Protein AF-A0A161YDG8-F1 (afdb_monomer_lite)

Organism: Colletotrichum incanum (NCBI:txid1573173)

Sequence (310 aa):
LTNRAFRSPTNTSFPRLKSRINIAVKRSSRTTIACIESASTSPLSRQPVTAAMAVNDLVSDKKLGAVLQTSGYAQDQALKLLQLLSDIARAEEASVTAEQLQATLSKEQKLLLTNISHLRGLHRSANFDARDTKAQTAEARHEVDRLHLQLQNLYYEQRHLEGEIEACESYDHTYQKLPLIPVDEFVALHPEHANDDENAMMIARIGHERAEREALEQQRLELVGRKQKLIADNKKRKDDLANLDKDLEKFIDVCPPFRCSVCDIGADPVGTGCETHPRTLREGCLSYAGAQCSDLLLLETQLACLACRL

pLDDT: mean 73.67, std 23.76, range [32.81, 98.69]

Radius of gyration: 61.85 Å; chains: 1; bounding box: 105×72×182 Å

Foldseek 3Di:
DDDDDDDDDDDDDDPPPVVVVVVVVVVVVVVVVVVVVVVPDDDDDDPDPDPLVVVLVVDPDPLVNVLSVLVVQLVVLVVVLVVLVVVQVVPVPDDPVNVVSVVVSVVSVVSNVVSVVVNVVSVVVVVVVVVVVVVVVVVVVVVVVVVVVVVVVVVVVVVVVVVVVVVVVPPDDPLVVDPFDDPVVLCVVPVVCVPPDPVVSSVVRVVVVVVVVVVVVVVVVVVVVVVVVVVVVVVVVVVVVVVVVVVVVVVVVVDDPPPPVPPPDDDDDDDDDDDDDDPPPPPVVVVVVVVVVVVVVVVVVVVVVVVVSD

Secondary structure (DS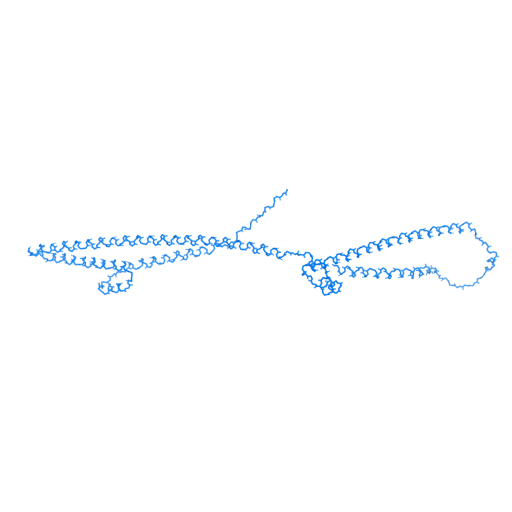SP, 8-state):
--------------HHHHHHHHHHHHHHHHHHHHHHHGGG-S------SSHHHHHHTT---HHHHHHHHHHHHHHHHHHHHHHHHHHHHH-TT-TTHHHHHHHHHHHHHHHHHHHHHHHHHHHHHHHHHHHHHHHHHHHHHHHHHHHHHHHHHHHHHHHHHHHHHHHHHT---GGGGS-PPPHHHHHHH-GGGTTS-HHHHHHHHHHHHHHHHHHHHHHHHHHHHHHHHHHHHHHHHHHHHHHHHHHHHHHHHHS-----TTS-----------------SSSSSSHHHHHHHHHHHHHHHHHHHHHT--

InterPro domains:
  IPR019163 THO complex, subunit 5 [PF09766] (119-252)
  IPR019163 THO complex, subunit 5 [PTHR13375] (96-250)

Structure (mmCIF, N/CA/C/O backbone):
data_AF-A0A161YDG8-F1
#
_entry.id   AF-A0A161YDG8-F1
#
loop_
_atom_site.group_PDB
_atom_site.id
_atom_site.type_symbol
_atom_site.label_atom_id
_atom_site.label_alt_id
_atom_site.label_comp_id
_atom_site.label_asym_id
_atom_site.label_entity_id
_atom_site.label_seq_id
_atom_site.pdbx_PDB_ins_code
_atom_site.Cartn_x
_atom_site.Cartn_y
_atom_site.Cartn_z
_atom_site.occupancy
_atom_site.B_iso_or_equiv
_atom_site.auth_seq_id
_atom_site.auth_comp_id
_atom_site.auth_asym_id
_atom_site.auth_atom_id
_atom_site.pdbx_PDB_model_num
ATOM 1 N N . LEU A 1 1 ? 35.025 11.334 -6.080 1.00 36.59 1 LEU A N 1
ATOM 2 C CA . LEU A 1 1 ? 34.710 12.776 -5.982 1.00 36.59 1 LEU A CA 1
ATOM 3 C C . LEU A 1 1 ? 33.202 12.933 -6.095 1.00 36.59 1 LEU A C 1
ATOM 5 O O . LEU A 1 1 ? 32.605 12.279 -6.933 1.00 36.59 1 LEU A O 1
ATOM 9 N N . THR A 1 2 ? 32.649 13.743 -5.190 1.00 38.38 2 THR A N 1
ATOM 10 C CA . THR A 1 2 ? 31.255 14.213 -5.081 1.00 38.38 2 THR A CA 1
ATOM 11 C C . THR A 1 2 ? 30.171 13.193 -4.721 1.00 38.38 2 THR A C 1
ATOM 13 O O . THR A 1 2 ? 29.424 12.704 -5.561 1.00 38.38 2 THR A O 1
ATOM 16 N N . ASN A 1 3 ? 30.034 13.007 -3.402 1.00 41.59 3 ASN A N 1
ATOM 17 C CA . ASN A 1 3 ? 28.753 12.932 -2.696 1.00 41.59 3 ASN A CA 1
ATOM 18 C C . ASN A 1 3 ? 27.695 13.829 -3.360 1.00 41.59 3 ASN A C 1
ATOM 20 O O . ASN A 1 3 ? 27.863 15.051 -3.382 1.00 41.59 3 ASN A O 1
ATOM 24 N N . ARG A 1 4 ? 26.582 13.252 -3.818 1.00 37.03 4 ARG A N 1
ATOM 25 C CA . ARG A 1 4 ? 25.357 14.008 -4.096 1.00 37.03 4 ARG A CA 1
ATOM 26 C C . ARG A 1 4 ? 24.272 13.503 -3.155 1.00 37.03 4 ARG A C 1
ATOM 28 O O . ARG A 1 4 ? 23.657 12.469 -3.376 1.00 37.03 4 ARG A O 1
ATOM 35 N N . ALA A 1 5 ? 24.123 14.234 -2.055 1.00 41.41 5 ALA A N 1
ATOM 36 C CA . ALA A 1 5 ? 23.091 14.039 -1.054 1.00 41.41 5 ALA A CA 1
ATOM 37 C C . ALA A 1 5 ? 21.702 14.066 -1.711 1.00 41.41 5 ALA A C 1
ATOM 39 O O . ALA A 1 5 ? 21.300 15.088 -2.272 1.00 41.41 5 ALA A O 1
ATOM 40 N N . PHE A 1 6 ? 20.971 12.957 -1.619 1.00 32.81 6 PHE A N 1
ATOM 41 C CA . PHE A 1 6 ? 19.550 12.918 -1.937 1.00 32.81 6 PHE A CA 1
ATOM 42 C C . PHE A 1 6 ? 18.800 13.568 -0.772 1.00 32.81 6 PHE A C 1
ATOM 44 O O . PHE A 1 6 ? 18.679 13.009 0.318 1.00 32.81 6 PHE A O 1
ATOM 51 N N . ARG A 1 7 ? 18.368 14.814 -0.981 1.00 38.56 7 ARG A N 1
ATOM 52 C CA . ARG A 1 7 ? 17.443 15.500 -0.079 1.00 38.56 7 ARG A CA 1
ATOM 53 C C . ARG A 1 7 ? 16.104 14.770 -0.123 1.00 38.56 7 ARG A C 1
ATOM 55 O O . ARG A 1 7 ? 15.496 14.658 -1.183 1.00 38.56 7 ARG A O 1
ATOM 62 N N . SER A 1 8 ? 15.646 14.319 1.037 1.00 38.16 8 SER A N 1
ATOM 63 C CA . SER A 1 8 ? 14.270 13.891 1.257 1.00 38.16 8 SER A CA 1
ATOM 64 C C . SER A 1 8 ? 13.304 15.066 1.032 1.00 38.16 8 SER A C 1
ATOM 66 O O . SER A 1 8 ? 13.593 16.186 1.472 1.00 38.16 8 SER A O 1
ATOM 68 N N . PRO A 1 9 ? 12.141 14.859 0.388 1.00 39.09 9 PRO A N 1
ATOM 69 C CA . PRO A 1 9 ? 11.076 15.845 0.416 1.00 39.09 9 PRO A CA 1
ATOM 70 C C . PRO A 1 9 ? 10.483 15.856 1.824 1.00 39.09 9 PRO A C 1
ATOM 72 O O . PRO A 1 9 ? 9.851 14.906 2.286 1.00 39.09 9 PRO A O 1
ATOM 75 N N . THR A 1 10 ? 10.718 16.951 2.531 1.00 42.78 10 THR A N 1
ATOM 76 C CA . THR A 1 10 ? 10.049 17.275 3.781 1.00 42.78 10 THR A CA 1
ATOM 77 C C . THR A 1 10 ? 8.549 17.452 3.550 1.00 42.78 10 THR A C 1
ATOM 79 O O . THR A 1 10 ? 8.136 18.356 2.833 1.00 42.78 10 THR A O 1
ATOM 82 N N . ASN A 1 11 ? 7.763 16.634 4.247 1.00 48.84 11 ASN A N 1
ATOM 83 C CA . ASN A 1 11 ? 6.610 17.054 5.043 1.00 48.84 11 ASN A CA 1
ATOM 84 C C . ASN A 1 11 ? 5.612 18.014 4.360 1.00 48.84 11 ASN A C 1
ATOM 86 O O . ASN A 1 11 ? 5.679 19.230 4.538 1.00 48.84 11 ASN A O 1
ATOM 90 N N . THR A 1 12 ? 4.602 17.457 3.692 1.00 40.66 12 THR A N 1
ATOM 91 C CA . THR A 1 12 ? 3.359 18.171 3.377 1.00 40.66 12 THR A CA 1
ATOM 92 C C . THR A 1 12 ? 2.150 17.466 4.000 1.00 40.66 12 THR A C 1
ATOM 94 O O . THR A 1 12 ? 1.636 16.453 3.540 1.00 40.66 12 THR A O 1
ATOM 97 N N . SER A 1 13 ? 1.687 18.081 5.091 1.00 46.81 13 SER A N 1
ATOM 98 C CA . SER A 1 13 ? 0.275 18.236 5.464 1.00 46.81 13 SER A CA 1
ATOM 99 C C . SER A 1 13 ? -0.593 16.988 5.692 1.00 46.81 13 SER A C 1
ATOM 101 O O . SER A 1 13 ? -1.463 16.695 4.886 1.00 46.81 13 SER A O 1
ATOM 103 N N . PHE A 1 14 ? -0.536 16.389 6.890 1.00 42.72 14 PHE A N 1
ATOM 104 C CA . PHE A 1 14 ? -1.709 15.702 7.477 1.00 42.72 14 PHE A CA 1
ATOM 105 C C . PHE A 1 14 ? -1.920 15.896 9.011 1.00 42.72 14 PHE A C 1
ATOM 107 O O . PHE A 1 14 ? -2.232 14.941 9.720 1.00 42.72 14 PHE A O 1
ATOM 114 N N . PRO A 1 15 ? -1.836 17.117 9.594 1.00 43.69 15 PRO A N 1
ATOM 115 C CA . PRO A 1 15 ? -2.172 17.325 11.014 1.00 43.69 15 PRO A CA 1
ATOM 116 C C . PRO A 1 15 ? -3.675 17.562 11.299 1.00 43.69 15 PRO A C 1
ATOM 118 O O . PRO A 1 15 ? -4.090 17.617 12.460 1.00 43.69 15 PRO A O 1
ATOM 121 N N . ARG A 1 16 ? -4.536 17.692 10.275 1.00 44.41 16 ARG A N 1
ATOM 122 C CA . ARG A 1 16 ? -5.955 18.076 10.467 1.00 44.41 16 ARG A CA 1
ATOM 123 C C . ARG A 1 16 ? -6.935 16.922 10.724 1.00 44.41 16 ARG A C 1
ATOM 125 O O . ARG A 1 16 ? -8.002 17.181 11.274 1.00 44.41 16 ARG A O 1
ATOM 132 N N . LEU A 1 17 ? -6.599 15.669 10.393 1.00 46.53 17 LEU A N 1
ATOM 133 C CA . LEU A 1 17 ? -7.507 14.530 10.634 1.00 46.53 17 LEU A CA 1
ATOM 134 C C . LEU A 1 17 ? -7.331 13.902 12.027 1.00 46.53 17 LEU A C 1
ATOM 136 O O . LEU A 1 17 ? -8.318 13.683 12.726 1.00 46.53 17 LEU A O 1
ATOM 140 N N . LYS A 1 18 ? -6.086 13.698 12.483 1.00 46.31 18 LYS A N 1
ATOM 141 C CA . LYS A 1 18 ? -5.803 13.125 13.817 1.00 46.31 18 LYS A CA 1
ATOM 142 C C . LYS A 1 18 ? -6.305 14.019 14.963 1.00 46.31 18 LYS A C 1
ATOM 144 O O . LYS A 1 18 ? -6.779 13.519 15.980 1.00 46.31 18 LYS A O 1
ATOM 149 N N . SER A 1 19 ? -6.268 15.342 14.783 1.00 49.50 19 SER A N 1
ATOM 150 C CA . SER A 1 19 ? -6.807 16.308 15.753 1.00 49.50 19 SER A CA 1
ATOM 151 C C . SER A 1 19 ? -8.339 16.291 15.810 1.00 49.50 19 SER A C 1
ATOM 153 O O . SER A 1 19 ? -8.908 16.345 16.899 1.00 49.50 19 SER A O 1
ATOM 155 N N . ARG A 1 20 ? -9.025 16.136 14.670 1.00 46.47 20 ARG A N 1
ATOM 156 C CA . ARG A 1 20 ? -10.495 16.077 14.614 1.00 46.47 20 ARG A CA 1
ATOM 157 C C . ARG A 1 20 ? -11.073 14.813 15.252 1.00 46.47 20 ARG A C 1
ATOM 159 O O . ARG A 1 20 ? -12.061 14.919 15.975 1.00 46.47 20 ARG A O 1
ATOM 166 N N . ILE A 1 21 ? -10.433 13.657 15.067 1.00 50.25 21 ILE A N 1
ATOM 167 C CA . ILE A 1 21 ? -10.878 12.388 15.672 1.00 50.25 21 ILE A CA 1
ATOM 168 C C . ILE A 1 21 ? -10.710 12.427 17.199 1.00 50.25 21 ILE A C 1
ATOM 170 O O . ILE A 1 21 ? -11.648 12.118 17.933 1.00 50.25 21 ILE A O 1
ATOM 174 N N . ASN A 1 22 ? -9.572 12.922 17.699 1.00 48.09 22 ASN A N 1
ATOM 175 C CA . ASN A 1 22 ? -9.349 13.048 19.144 1.00 48.09 22 ASN A CA 1
ATOM 176 C C . ASN A 1 22 ? -10.279 14.076 19.815 1.00 48.09 22 ASN A C 1
ATOM 178 O O . ASN A 1 22 ? -10.695 13.868 20.954 1.00 48.09 22 ASN A O 1
ATOM 182 N N . ILE A 1 23 ? -10.654 15.163 19.129 1.00 52.31 23 ILE A N 1
ATOM 183 C CA . ILE A 1 23 ? -11.629 16.139 19.649 1.00 52.31 23 ILE A CA 1
ATOM 184 C C . ILE A 1 23 ? -13.050 15.550 19.672 1.00 52.31 23 ILE A C 1
ATOM 186 O O . ILE A 1 23 ? -13.790 15.805 20.622 1.00 52.31 23 ILE A O 1
ATOM 190 N N . ALA A 1 24 ? -13.426 14.740 18.677 1.00 43.91 24 ALA A N 1
ATOM 191 C CA . ALA A 1 24 ? -14.741 14.099 18.614 1.00 43.91 24 ALA A CA 1
ATOM 192 C C . ALA A 1 24 ? -14.933 13.050 19.724 1.00 43.91 24 ALA A C 1
ATOM 194 O O . ALA A 1 24 ? -15.945 13.085 20.425 1.00 43.91 24 ALA A O 1
ATOM 195 N N . VAL A 1 25 ? -13.929 12.200 19.972 1.00 48.94 25 VAL A N 1
ATOM 196 C CA . VAL A 1 25 ? -13.968 11.207 21.063 1.00 48.94 25 VAL A CA 1
ATOM 197 C C . VAL A 1 25 ? -14.024 11.898 22.432 1.00 48.94 25 VAL A C 1
ATOM 199 O O . VAL A 1 25 ? -14.835 11.535 23.280 1.00 48.94 25 VAL A O 1
ATOM 202 N N . LYS A 1 26 ? -13.250 12.975 22.630 1.00 44.62 26 LYS A N 1
ATOM 203 C CA . LYS A 1 26 ? -13.209 13.721 23.903 1.00 44.62 26 LYS A CA 1
ATOM 204 C C . LYS A 1 26 ? -14.480 14.544 24.167 1.00 44.62 26 LYS A C 1
ATOM 206 O O . LYS A 1 26 ? -14.831 14.755 25.328 1.00 44.62 26 LYS A O 1
ATOM 211 N N . ARG A 1 27 ? -15.187 14.984 23.114 1.00 47.22 27 ARG A N 1
ATOM 212 C CA . ARG A 1 27 ? -16.529 15.586 23.222 1.00 47.22 27 ARG A CA 1
ATOM 213 C C . ARG A 1 27 ? -17.580 14.536 23.572 1.00 47.22 27 ARG A C 1
ATOM 215 O O . ARG A 1 27 ? -18.338 14.783 24.499 1.00 47.22 27 ARG A O 1
ATOM 222 N N . SER A 1 28 ? -17.554 13.358 22.943 1.00 38.16 28 SER A N 1
ATOM 223 C CA . SER A 1 28 ? -18.492 12.270 23.260 1.00 38.16 28 SER A CA 1
ATOM 224 C C . SER A 1 28 ? -18.422 11.863 24.734 1.00 38.16 28 SER A C 1
ATOM 226 O O . SER A 1 28 ? -19.461 11.747 25.372 1.00 38.16 28 SER A O 1
ATOM 228 N N . SER A 1 29 ? -17.215 11.732 25.302 1.00 46.19 29 SER A N 1
ATOM 229 C CA . SER A 1 29 ? -17.042 11.372 26.718 1.00 46.19 29 SER A CA 1
ATOM 230 C C . SER A 1 29 ? -17.496 12.474 27.685 1.00 46.19 29 SER A C 1
ATOM 232 O O . SER A 1 29 ? -18.023 12.169 28.753 1.00 46.19 29 SER A O 1
ATOM 234 N N . ARG A 1 30 ? -17.318 13.758 27.330 1.00 48.44 30 ARG A N 1
ATOM 235 C CA . ARG A 1 30 ? -17.770 14.896 28.156 1.00 48.44 30 ARG A CA 1
ATOM 236 C C . ARG A 1 30 ? -19.286 15.074 28.132 1.00 48.44 30 ARG A C 1
ATOM 238 O O . ARG A 1 30 ? -19.852 15.401 29.169 1.00 48.44 30 ARG A O 1
ATOM 245 N N . THR A 1 31 ? -19.941 14.827 26.999 1.00 44.31 31 THR A N 1
ATOM 246 C CA . THR A 1 31 ? -21.402 14.938 26.895 1.00 44.31 31 THR A CA 1
ATOM 247 C C . THR A 1 31 ? -22.104 13.838 27.694 1.00 44.31 31 THR A C 1
ATOM 249 O O . THR A 1 31 ? -23.073 14.123 28.388 1.00 44.31 31 THR A O 1
ATOM 252 N N . THR A 1 32 ? -21.566 12.612 27.715 1.00 44.06 32 THR A N 1
ATOM 253 C CA . THR A 1 32 ? -22.099 11.535 28.571 1.00 44.06 32 THR A CA 1
ATOM 254 C C . THR A 1 32 ? -21.923 11.800 30.067 1.00 44.06 32 THR A C 1
ATOM 256 O O . THR A 1 32 ? -22.790 11.423 30.844 1.00 44.06 32 THR A O 1
ATOM 259 N N . ILE A 1 33 ? -20.849 12.481 30.486 1.00 46.91 33 ILE A N 1
ATOM 260 C CA . ILE A 1 33 ? -20.638 12.831 31.903 1.00 46.91 33 ILE A CA 1
ATOM 261 C C . ILE A 1 33 ? -21.567 13.987 32.327 1.00 46.91 33 ILE A C 1
ATOM 263 O O . ILE A 1 33 ? -22.172 13.921 33.393 1.00 46.91 33 ILE A O 1
ATOM 267 N N . ALA A 1 34 ? -21.781 14.986 31.462 1.00 40.28 34 ALA A N 1
ATOM 268 C CA . ALA A 1 34 ? -22.683 16.111 31.742 1.00 40.28 34 ALA A CA 1
ATOM 269 C C . ALA A 1 34 ? -24.175 15.708 31.813 1.00 40.28 34 ALA A C 1
ATOM 271 O O . ALA A 1 34 ? -24.945 16.298 32.576 1.00 40.28 34 ALA A O 1
ATOM 272 N N . CYS A 1 35 ? -24.595 14.681 31.064 1.00 38.69 35 CYS A N 1
ATOM 273 C CA . CYS A 1 35 ? -25.950 14.124 31.169 1.00 38.69 35 CYS A CA 1
ATOM 274 C C . CYS A 1 35 ? -26.185 13.347 32.478 1.00 38.69 35 CYS A C 1
ATOM 276 O O . CYS A 1 35 ? -27.323 13.252 32.925 1.00 38.69 35 CYS A O 1
ATOM 278 N N . ILE A 1 36 ? -25.130 12.822 33.113 1.00 43.06 36 ILE A N 1
ATOM 279 C CA . ILE A 1 36 ? -25.234 12.124 34.406 1.00 43.06 36 ILE A CA 1
ATOM 280 C C . ILE A 1 36 ? -25.277 13.132 35.567 1.00 43.06 36 ILE A C 1
ATOM 282 O O . ILE A 1 36 ? -26.049 12.950 36.505 1.00 43.06 36 ILE A O 1
ATOM 286 N N . GLU A 1 37 ? -24.521 14.233 35.492 1.00 39.75 37 GLU A N 1
ATOM 287 C CA . GLU A 1 37 ? -24.529 15.276 36.534 1.00 39.75 37 GLU A CA 1
ATOM 288 C C . GLU A 1 37 ? -25.843 16.081 36.562 1.00 39.75 37 GLU A C 1
ATOM 290 O O . GLU A 1 37 ? -26.371 16.370 37.638 1.00 39.75 37 GLU A O 1
ATOM 295 N N . SER A 1 38 ? -26.445 16.368 35.403 1.00 40.69 38 SER A N 1
ATOM 296 C CA . SER A 1 38 ? -27.721 17.106 35.316 1.00 40.69 38 SER A CA 1
ATOM 297 C C . SER A 1 38 ? -28.954 16.319 35.789 1.00 40.69 38 SER A C 1
ATOM 299 O O . SER A 1 38 ? -29.962 16.929 36.137 1.00 40.69 38 SER A O 1
ATOM 301 N N . ALA A 1 39 ? -28.876 14.988 35.898 1.00 35.66 39 ALA A N 1
ATOM 302 C CA . ALA A 1 39 ? -29.959 14.161 36.444 1.00 35.66 39 ALA A CA 1
ATOM 303 C C . ALA A 1 39 ? -30.028 14.167 37.989 1.00 35.66 39 ALA A C 1
ATOM 305 O O . ALA A 1 39 ? -30.983 13.651 38.566 1.00 35.66 39 ALA A O 1
ATOM 306 N N . SER A 1 40 ? -29.034 14.749 38.673 1.00 37.53 40 SER A N 1
ATOM 307 C CA . SER A 1 40 ? -28.905 14.707 40.142 1.00 37.53 40 SER A CA 1
ATOM 308 C C . SER A 1 40 ? -29.426 15.945 40.886 1.00 37.53 40 SER A C 1
ATOM 310 O O . SER A 1 40 ? -29.415 15.978 42.115 1.00 37.53 40 SER A O 1
ATOM 312 N N . THR A 1 41 ? -29.922 16.960 40.174 1.00 38.84 41 THR A N 1
ATOM 313 C CA . THR A 1 41 ? -30.439 18.205 40.767 1.00 38.84 41 THR A CA 1
ATOM 314 C C . THR A 1 41 ? -31.873 18.468 40.313 1.00 38.84 41 THR A C 1
ATOM 316 O O . THR A 1 41 ? -32.164 19.335 39.498 1.00 38.84 41 THR A O 1
ATOM 319 N N . SER A 1 42 ? -32.812 17.690 40.848 1.00 32.81 42 SER A N 1
ATOM 320 C CA . SER A 1 42 ? -34.241 18.017 40.823 1.00 32.81 42 SER A CA 1
ATOM 321 C C . SER A 1 42 ? -34.845 17.723 42.200 1.00 32.81 42 SER A C 1
ATOM 323 O O . SER A 1 42 ? -34.558 16.664 42.764 1.00 32.81 42 SER A O 1
ATOM 325 N N . PRO A 1 43 ? -35.653 18.629 42.782 1.00 36.97 43 PRO A N 1
ATOM 326 C CA . PRO A 1 43 ? -36.272 18.396 44.077 1.00 36.97 43 PRO A CA 1
ATOM 327 C C . PRO A 1 43 ? -37.372 17.340 43.929 1.00 36.97 43 PRO A C 1
ATOM 329 O O . PRO A 1 43 ? -38.408 17.575 43.308 1.00 36.97 43 PRO A O 1
ATOM 332 N N . LEU A 1 44 ? -37.127 16.154 44.488 1.00 34.06 44 LEU A N 1
ATOM 333 C CA . LEU A 1 44 ? -38.073 15.041 44.526 1.00 34.06 44 LEU A CA 1
ATOM 334 C C . LEU A 1 44 ? -39.288 15.394 45.396 1.00 34.06 44 LEU A C 1
ATOM 336 O O . LEU A 1 44 ? -39.254 15.315 46.624 1.00 34.06 44 LEU A O 1
ATOM 340 N N . SER A 1 45 ? -40.388 15.720 44.725 1.00 36.88 45 SER A N 1
ATOM 341 C CA . SER A 1 45 ? -41.735 15.457 45.220 1.00 36.88 45 SER A CA 1
ATOM 342 C C . SER A 1 45 ? -41.896 13.942 45.412 1.00 36.88 45 SER A C 1
ATOM 344 O O . SER A 1 45 ? -41.622 13.151 44.509 1.00 36.88 45 SER A O 1
ATOM 346 N N . ARG A 1 46 ? -42.282 13.530 46.623 1.00 40.78 46 ARG A N 1
ATOM 347 C CA . ARG A 1 46 ? -42.467 12.130 47.027 1.00 40.78 46 ARG A CA 1
ATOM 348 C C . ARG A 1 46 ? -43.582 11.461 46.210 1.00 40.78 46 ARG A C 1
ATOM 350 O O . ARG A 1 46 ? -44.755 11.708 46.463 1.00 40.78 46 ARG A O 1
ATOM 357 N N . GLN A 1 47 ? -43.220 10.507 45.356 1.00 36.72 47 GLN A N 1
ATOM 358 C CA . GLN A 1 47 ? -44.060 9.347 45.035 1.00 36.72 47 GLN A CA 1
ATOM 359 C C . GLN A 1 47 ? -43.217 8.073 45.219 1.00 36.72 47 GLN A C 1
ATOM 361 O O . GLN A 1 47 ? -42.382 7.785 44.365 1.00 36.72 47 GLN A O 1
ATOM 366 N N . PRO A 1 48 ? -43.340 7.336 46.345 1.00 43.56 48 PRO A N 1
ATOM 367 C CA . PRO A 1 48 ? -42.272 6.411 46.740 1.00 43.56 48 PRO A CA 1
ATOM 368 C C . PRO A 1 48 ? -42.349 4.974 46.204 1.00 43.56 48 PRO A C 1
ATOM 370 O O . PRO A 1 48 ? -41.444 4.215 46.518 1.00 43.56 48 PRO A O 1
ATOM 373 N N . VAL A 1 49 ? -43.382 4.541 45.464 1.00 48.09 49 VAL A N 1
ATOM 374 C CA . VAL A 1 49 ? -43.637 3.079 45.353 1.00 48.09 49 VAL A CA 1
ATOM 375 C C . VAL A 1 49 ? -43.751 2.529 43.921 1.00 48.09 49 VAL A C 1
ATOM 377 O O . VAL A 1 49 ? -43.453 1.361 43.702 1.00 48.09 49 VAL A O 1
ATOM 380 N N . THR A 1 50 ? -44.091 3.335 42.908 1.00 44.25 50 THR A N 1
ATOM 381 C CA . THR A 1 50 ? -44.305 2.832 41.528 1.00 44.25 50 THR A CA 1
ATOM 382 C C . THR A 1 50 ? -43.061 2.876 40.634 1.00 44.25 50 THR A C 1
ATOM 384 O O . THR A 1 50 ? -42.916 2.038 39.749 1.00 44.25 50 THR A O 1
ATOM 387 N N . ALA A 1 51 ? -42.122 3.796 40.876 1.00 51.22 51 ALA A N 1
ATOM 388 C CA . ALA A 1 51 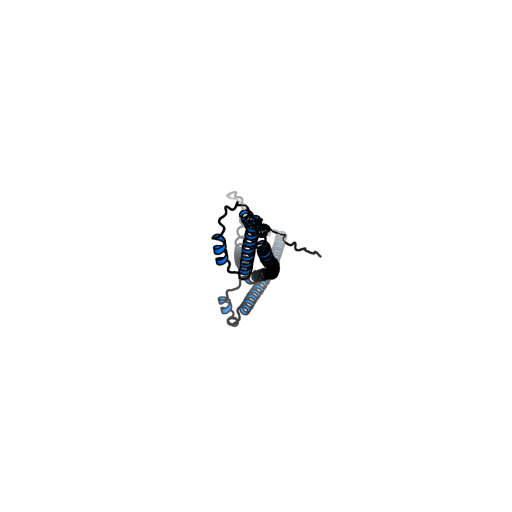? -40.917 3.938 40.050 1.00 51.22 51 ALA A CA 1
ATOM 389 C C . ALA A 1 51 ? -39.870 2.831 40.289 1.00 51.22 51 ALA A C 1
ATOM 391 O O . ALA A 1 51 ? -39.149 2.457 39.369 1.00 51.22 51 ALA A O 1
ATOM 392 N N . ALA A 1 52 ? -39.796 2.276 41.503 1.00 52.47 52 ALA A N 1
ATOM 393 C CA . ALA A 1 52 ? -38.797 1.265 41.861 1.00 52.47 52 ALA A CA 1
ATOM 394 C C . ALA A 1 52 ? -39.045 -0.096 41.183 1.00 52.47 52 ALA A C 1
ATOM 396 O O . ALA A 1 52 ? -38.093 -0.771 40.798 1.00 52.47 52 ALA A O 1
ATOM 397 N N . MET A 1 53 ? -40.313 -0.480 40.980 1.00 51.16 53 MET A N 1
ATOM 398 C CA . MET A 1 53 ? -40.656 -1.723 40.276 1.00 51.16 53 MET A CA 1
ATOM 399 C C . MET A 1 53 ? -40.323 -1.650 38.779 1.00 51.16 53 MET A C 1
ATOM 401 O O . MET A 1 53 ? -39.821 -2.622 38.231 1.00 51.16 53 MET A O 1
ATOM 405 N N . ALA A 1 54 ? -40.486 -0.483 38.143 1.00 57.06 54 ALA A N 1
ATOM 406 C CA . ALA A 1 54 ? -40.185 -0.296 36.720 1.00 57.06 54 ALA A CA 1
ATOM 407 C C . ALA A 1 54 ? -38.680 -0.375 36.384 1.00 57.06 54 ALA A C 1
ATOM 409 O O . ALA A 1 54 ? -38.317 -0.739 35.270 1.00 57.06 54 ALA A O 1
ATOM 410 N N . VAL A 1 55 ? -37.788 -0.048 37.329 1.00 60.38 55 VAL A N 1
ATOM 411 C CA . VAL A 1 55 ? -36.328 -0.110 37.113 1.00 60.38 55 VAL A CA 1
ATOM 412 C C . VAL A 1 55 ? -35.807 -1.550 37.141 1.00 60.38 55 VAL A C 1
ATOM 414 O O . VAL A 1 55 ? -34.876 -1.874 36.406 1.00 60.38 55 VAL A O 1
ATOM 417 N N . ASN A 1 56 ? -36.420 -2.430 37.937 1.00 61.12 56 ASN A N 1
ATOM 418 C CA . ASN A 1 56 ? -35.999 -3.830 38.032 1.00 61.12 56 ASN A CA 1
ATOM 419 C C . ASN A 1 56 ? -36.268 -4.627 36.745 1.00 61.12 56 ASN A C 1
ATOM 421 O O . ASN A 1 56 ? -35.502 -5.538 36.442 1.00 61.12 56 ASN A O 1
ATOM 425 N N . ASP A 1 57 ? -37.280 -4.247 35.961 1.00 67.12 57 ASP A N 1
ATOM 426 C CA . ASP A 1 57 ? -37.611 -4.913 34.692 1.00 67.12 57 ASP A CA 1
ATOM 427 C C . ASP A 1 57 ? -36.706 -4.472 33.523 1.00 67.12 57 ASP A C 1
ATOM 429 O O . ASP A 1 57 ? -36.603 -5.164 32.511 1.00 67.12 57 ASP A O 1
ATOM 433 N N . LEU A 1 58 ? -36.011 -3.335 33.656 1.00 72.56 58 LEU A N 1
ATOM 434 C CA . LEU A 1 58 ? -35.136 -2.772 32.617 1.00 72.56 58 LEU A CA 1
ATOM 435 C C . LEU A 1 58 ? -33.692 -3.288 32.689 1.00 72.56 58 LEU A C 1
ATOM 437 O O . LEU A 1 58 ? -32.931 -3.149 31.730 1.00 72.56 58 LEU A O 1
ATOM 441 N N . VAL A 1 59 ? -33.286 -3.863 33.822 1.00 75.06 59 VAL A N 1
ATOM 442 C CA . VAL A 1 59 ? -31.898 -4.268 34.059 1.00 75.06 59 VAL A CA 1
ATOM 443 C C . VAL A 1 59 ? -31.707 -5.751 33.758 1.00 75.06 59 VAL A C 1
ATOM 445 O O . VAL A 1 59 ? -32.005 -6.618 34.572 1.00 75.06 59 VAL A O 1
ATOM 448 N N . SER A 1 60 ? -31.151 -6.046 32.580 1.00 81.06 60 SER A N 1
ATOM 449 C CA . SER A 1 60 ? -30.861 -7.423 32.146 1.00 81.06 60 SER A CA 1
ATOM 450 C C . SER A 1 60 ? -29.580 -8.016 32.752 1.00 81.06 60 SER A C 1
ATOM 452 O O . SER A 1 60 ? -29.402 -9.235 32.743 1.00 81.06 60 SER A O 1
ATOM 454 N N . ASP A 1 61 ? -28.664 -7.183 33.258 1.00 85.00 61 ASP A N 1
ATOM 455 C CA . ASP A 1 61 ? -27.403 -7.655 33.836 1.00 85.00 61 ASP A CA 1
ATOM 456 C C . ASP A 1 61 ? -27.627 -8.226 35.245 1.00 85.00 61 ASP A C 1
ATOM 458 O O . ASP A 1 61 ? -28.033 -7.522 36.171 1.00 85.00 61 ASP A O 1
ATOM 462 N N . LYS A 1 62 ? -27.302 -9.512 35.416 1.00 85.56 62 LYS A N 1
ATOM 463 C CA . LYS A 1 62 ? -27.440 -10.254 36.676 1.00 85.56 62 LYS A CA 1
ATOM 464 C C . LYS A 1 62 ? -26.670 -9.606 37.831 1.00 85.56 62 LYS A C 1
ATOM 466 O O . LYS A 1 62 ? -27.167 -9.610 38.958 1.00 85.56 62 LYS A O 1
ATOM 471 N N . LYS A 1 63 ? -25.477 -9.044 37.579 1.00 84.81 63 LYS A N 1
ATOM 472 C CA . LYS A 1 63 ? -24.680 -8.379 38.629 1.00 84.81 63 LYS A CA 1
ATOM 473 C C . LYS A 1 63 ? -25.359 -7.091 39.089 1.00 84.81 63 LYS A C 1
ATOM 475 O O . LYS A 1 63 ? -25.452 -6.831 40.287 1.00 84.81 63 LYS A O 1
ATOM 480 N N . LEU A 1 64 ? -25.863 -6.307 38.138 1.00 84.25 64 LEU A N 1
ATOM 481 C CA . LEU A 1 64 ? -26.551 -5.050 38.417 1.00 84.25 64 LEU A CA 1
ATOM 482 C C . LEU A 1 64 ? -27.915 -5.294 39.086 1.00 84.25 64 LEU A C 1
ATOM 484 O O . LEU A 1 64 ? -28.277 -4.574 40.014 1.00 84.25 64 LEU A O 1
ATOM 488 N N . GLY A 1 65 ? -28.607 -6.371 38.707 1.00 87.62 65 GLY A N 1
ATOM 489 C CA . GLY A 1 65 ? -29.813 -6.848 39.383 1.00 87.62 65 GLY A CA 1
ATOM 490 C C . GLY A 1 65 ? -29.568 -7.204 40.853 1.00 87.62 65 GLY A C 1
ATOM 491 O O . GLY A 1 65 ? -30.329 -6.781 41.719 1.00 87.62 65 GLY A O 1
ATOM 492 N N . ALA A 1 66 ? -28.467 -7.895 41.172 1.00 87.94 66 ALA A N 1
ATOM 493 C CA . ALA A 1 66 ? -28.107 -8.210 42.559 1.00 87.94 66 ALA A CA 1
ATOM 494 C C . ALA A 1 66 ? -27.819 -6.950 43.402 1.00 87.94 66 ALA A C 1
ATOM 496 O O . ALA A 1 66 ? -28.193 -6.885 44.578 1.00 87.94 66 ALA A O 1
ATOM 497 N N . VAL A 1 67 ? -27.192 -5.926 42.806 1.00 90.19 67 VAL A N 1
ATOM 498 C CA . VAL A 1 67 ? -26.978 -4.617 43.450 1.00 90.19 67 VAL A CA 1
ATOM 499 C C . VAL A 1 67 ? -28.307 -3.922 43.720 1.00 90.19 67 VAL A C 1
ATOM 501 O O . VAL A 1 67 ? -28.536 -3.483 44.847 1.00 90.19 67 VAL A O 1
ATOM 504 N N . LEU A 1 68 ? -29.190 -3.858 42.720 1.00 89.81 68 LEU A N 1
ATOM 505 C CA . LEU A 1 68 ? -30.508 -3.236 42.846 1.00 89.81 68 LEU A CA 1
ATOM 506 C C . LEU A 1 68 ? -31.351 -3.914 43.926 1.00 89.81 68 LEU A C 1
ATOM 508 O O . LEU A 1 68 ? -31.844 -3.230 44.821 1.00 89.81 68 LEU A O 1
ATOM 512 N N . GLN A 1 69 ? -31.426 -5.246 43.923 1.00 89.88 69 GLN A N 1
ATOM 513 C CA . GLN A 1 69 ? -32.142 -6.005 44.950 1.00 89.88 69 GLN A CA 1
ATOM 514 C C . GLN A 1 69 ? -31.582 -5.747 46.351 1.00 89.88 69 GLN A C 1
ATOM 516 O O . GLN A 1 69 ? -32.332 -5.396 47.259 1.00 89.88 69 GLN A O 1
ATOM 521 N N . THR A 1 70 ? -30.260 -5.842 46.531 1.00 91.31 70 THR A N 1
ATOM 522 C CA . THR A 1 70 ? -29.627 -5.589 47.838 1.00 91.31 70 THR A CA 1
ATOM 523 C C . THR A 1 70 ? -29.839 -4.140 48.294 1.00 91.31 70 THR A C 1
ATOM 525 O O . THR A 1 70 ? -30.008 -3.885 49.486 1.00 91.31 70 THR A O 1
ATOM 528 N N . SER A 1 71 ? -29.875 -3.183 47.360 1.00 91.88 71 SER A N 1
ATOM 529 C CA . SER A 1 71 ? -30.144 -1.774 47.665 1.00 91.88 71 SER A CA 1
ATOM 530 C C . SER A 1 71 ? -31.592 -1.540 48.094 1.00 91.88 71 SER A C 1
ATOM 532 O O . SER A 1 71 ? -31.814 -0.837 49.079 1.00 91.88 71 SER A O 1
ATOM 534 N N . GLY A 1 72 ? -32.551 -2.205 47.439 1.00 91.12 72 GLY A N 1
ATOM 535 C CA . GLY A 1 72 ? -33.959 -2.202 47.832 1.00 91.12 72 GLY A CA 1
ATOM 536 C C . GLY A 1 72 ? -34.151 -2.808 49.219 1.00 91.12 72 GLY A C 1
ATOM 537 O O . GLY A 1 72 ? -34.731 -2.170 50.091 1.00 91.12 72 GLY A O 1
ATOM 538 N N . TYR A 1 73 ? -33.544 -3.970 49.487 1.00 92.00 73 TYR A N 1
ATOM 539 C CA . TYR A 1 73 ? -33.584 -4.579 50.819 1.00 92.00 73 TYR A CA 1
ATOM 540 C C . TYR A 1 73 ? -32.968 -3.684 51.900 1.00 92.00 73 TYR A C 1
ATOM 542 O O . TYR A 1 73 ? -33.514 -3.594 52.999 1.00 92.00 73 TYR A O 1
ATOM 550 N N . ALA A 1 74 ? -31.858 -2.995 51.615 1.00 92.88 74 ALA A N 1
ATOM 551 C CA . ALA A 1 74 ? -31.265 -2.041 52.552 1.00 92.88 74 ALA A CA 1
ATOM 552 C C . ALA A 1 74 ? -32.192 -0.842 52.817 1.00 92.88 74 ALA A C 1
ATOM 554 O O . ALA A 1 74 ? -32.319 -0.410 53.962 1.00 92.88 74 ALA A O 1
ATOM 555 N N . GLN A 1 75 ? -32.852 -0.324 51.780 1.00 92.31 75 GLN A N 1
ATOM 556 C CA . GLN A 1 75 ? -33.795 0.787 51.889 1.00 92.31 75 GLN A CA 1
ATOM 557 C C . GLN A 1 75 ? -35.033 0.398 52.705 1.00 92.31 75 GLN A C 1
ATOM 559 O O . GLN A 1 75 ? -35.389 1.115 53.639 1.00 92.31 75 GLN A O 1
ATOM 564 N N . ASP A 1 76 ? -35.639 -0.755 52.418 1.00 91.69 76 ASP A N 1
ATOM 565 C CA . ASP A 1 76 ? -36.800 -1.267 53.152 1.00 91.69 76 ASP A CA 1
ATOM 566 C C . ASP A 1 76 ? -36.478 -1.483 54.635 1.00 91.69 76 ASP A C 1
ATOM 568 O O . ASP A 1 76 ? -37.270 -1.144 55.514 1.00 91.69 76 ASP A O 1
ATOM 572 N N . GLN A 1 77 ? -35.292 -2.020 54.926 1.00 91.06 77 GLN A N 1
ATOM 573 C CA . GLN A 1 77 ? -34.794 -2.224 56.288 1.00 91.06 77 GLN A CA 1
ATOM 574 C C . GLN A 1 77 ? -34.545 -0.896 57.017 1.00 91.06 77 GLN A C 1
ATOM 576 O O . GLN A 1 77 ? -34.907 -0.754 58.183 1.00 91.06 77 GLN A O 1
ATOM 581 N N . ALA A 1 78 ? -33.987 0.108 56.334 1.00 91.44 78 ALA A N 1
ATOM 582 C CA . ALA A 1 78 ? -33.807 1.441 56.903 1.00 91.44 78 ALA A CA 1
ATOM 583 C C . ALA A 1 78 ? -35.151 2.128 57.202 1.00 91.44 78 ALA A C 1
ATOM 585 O O . ALA A 1 78 ? -35.304 2.742 58.257 1.00 91.44 78 ALA A O 1
ATOM 586 N N . LEU A 1 79 ? -36.140 1.990 56.312 1.00 92.44 79 LEU A N 1
ATOM 587 C CA . LEU A 1 79 ? -37.490 2.521 56.518 1.00 92.44 79 LEU A CA 1
ATOM 588 C C . LEU A 1 79 ? -38.191 1.850 57.706 1.00 92.44 79 LEU A C 1
ATOM 590 O O . LEU A 1 79 ? -38.760 2.551 58.541 1.00 92.44 79 LEU A O 1
ATOM 594 N N . LYS A 1 80 ? -38.094 0.521 57.827 1.00 90.75 80 LYS A N 1
ATOM 595 C CA . LYS A 1 80 ? -38.608 -0.227 58.988 1.00 90.75 80 LYS A CA 1
ATOM 596 C C . LYS A 1 80 ? -37.957 0.223 60.292 1.00 90.75 80 LYS A C 1
ATOM 598 O O . LYS A 1 80 ? -38.646 0.428 61.285 1.00 90.75 80 LYS A O 1
ATOM 603 N N . LEU A 1 81 ? -36.641 0.430 60.289 1.00 90.56 81 LEU A N 1
ATOM 604 C CA . LEU A 1 81 ? -35.914 0.882 61.474 1.00 90.56 81 LEU A CA 1
ATOM 605 C C . LEU A 1 81 ? -36.328 2.302 61.895 1.00 90.56 81 LEU A C 1
ATOM 607 O O . LEU A 1 81 ? -36.494 2.560 63.084 1.00 90.56 81 LEU A O 1
ATOM 611 N N . LEU A 1 82 ? -36.568 3.204 60.936 1.00 90.81 82 LEU A N 1
ATOM 612 C CA . LEU A 1 82 ? -37.116 4.539 61.209 1.00 90.81 82 LEU A CA 1
ATOM 613 C C . LEU A 1 82 ? -38.541 4.486 61.782 1.00 90.81 82 LEU A C 1
ATOM 615 O O . LEU A 1 82 ? -38.851 5.258 62.687 1.00 90.81 82 LEU A O 1
ATOM 619 N N . GLN A 1 83 ? -39.389 3.576 61.291 1.00 89.75 83 GLN A N 1
ATOM 620 C CA . GLN A 1 83 ? -40.735 3.360 61.835 1.00 89.75 83 GLN A CA 1
ATOM 621 C C . GLN A 1 83 ? -40.673 2.876 63.288 1.00 89.75 83 GLN A C 1
ATOM 623 O O . GLN A 1 83 ? -41.268 3.507 64.157 1.00 89.75 83 GLN A O 1
ATOM 628 N N . LEU A 1 84 ? -39.858 1.854 63.575 1.00 86.94 84 LEU A N 1
ATOM 629 C CA . LEU A 1 84 ? -39.663 1.345 64.938 1.00 86.94 84 LEU A CA 1
ATOM 630 C C . LEU A 1 84 ? -39.145 2.428 65.894 1.00 86.94 84 LEU A C 1
ATOM 632 O O . LEU A 1 84 ? -39.625 2.533 67.018 1.00 86.94 84 LEU A O 1
ATOM 636 N N . LEU A 1 85 ? -38.205 3.271 65.451 1.00 87.44 85 LEU A N 1
ATOM 637 C CA . LEU A 1 85 ? -37.729 4.412 66.241 1.00 87.44 85 LEU A CA 1
ATOM 638 C C . LEU A 1 85 ? -38.842 5.432 66.521 1.00 87.44 85 LEU A C 1
ATOM 640 O O . LEU A 1 85 ? -38.915 5.968 67.625 1.00 87.44 85 LEU A O 1
ATOM 644 N N . SER A 1 86 ? -39.713 5.692 65.542 1.00 88.19 86 SER A N 1
ATOM 645 C CA . SER A 1 86 ? -40.848 6.603 65.716 1.00 88.19 86 SER A CA 1
ATOM 646 C C . SER A 1 86 ? -41.923 6.048 66.653 1.00 88.19 86 SER A C 1
ATOM 648 O O . SER A 1 86 ? -42.518 6.809 67.413 1.00 88.19 86 SER A O 1
ATOM 650 N N . ASP A 1 87 ? -42.135 4.731 66.641 1.00 83.38 87 ASP A N 1
ATOM 651 C CA . ASP A 1 87 ? -43.088 4.054 67.519 1.00 83.38 87 ASP A CA 1
ATOM 652 C C . ASP A 1 87 ? -42.568 4.006 68.960 1.00 83.38 87 ASP A C 1
ATOM 654 O O . ASP A 1 87 ? -43.320 4.275 69.893 1.00 83.38 87 ASP A O 1
ATOM 658 N N . ILE A 1 88 ? -41.265 3.768 69.150 1.00 81.12 88 ILE A N 1
ATOM 659 C CA . ILE A 1 88 ? -40.608 3.837 70.465 1.00 81.12 88 ILE A CA 1
ATOM 660 C C . ILE A 1 88 ? -40.728 5.245 71.058 1.00 81.12 88 ILE A C 1
ATOM 662 O O . ILE A 1 88 ? -41.105 5.377 72.218 1.00 81.12 88 ILE A O 1
ATOM 666 N N . ALA A 1 89 ? -40.491 6.291 70.260 1.00 82.00 89 ALA A N 1
ATOM 667 C CA . ALA A 1 89 ? -40.646 7.679 70.702 1.00 82.00 89 ALA A CA 1
ATOM 668 C C . ALA A 1 89 ? -42.095 8.044 71.090 1.00 82.00 89 ALA A C 1
ATOM 670 O O . ALA A 1 89 ? -42.316 9.018 71.800 1.00 82.00 89 ALA A O 1
ATOM 671 N N . ARG A 1 90 ? -43.095 7.284 70.622 1.00 80.38 90 ARG A N 1
ATOM 672 C CA . ARG A 1 90 ? -44.513 7.454 70.986 1.00 80.38 90 ARG A CA 1
ATOM 673 C C . ARG A 1 90 ? -44.943 6.609 72.186 1.00 80.38 90 ARG A C 1
ATOM 675 O O . ARG A 1 90 ? -45.979 6.900 72.774 1.00 80.38 90 ARG A O 1
ATOM 682 N N . ALA A 1 91 ? -44.191 5.563 72.519 1.00 69.44 91 ALA A N 1
ATOM 683 C CA . ALA A 1 91 ? -44.568 4.525 73.477 1.00 69.44 91 ALA A CA 1
ATOM 684 C C . ALA A 1 91 ? -43.961 4.708 74.884 1.00 69.44 91 ALA A C 1
ATOM 686 O O . ALA A 1 91 ? -43.992 3.765 75.673 1.00 69.44 91 ALA A O 1
ATOM 687 N N . GLU A 1 92 ? -43.439 5.894 75.220 1.00 60.34 92 GLU A N 1
ATOM 688 C CA . GLU A 1 92 ? -42.739 6.192 76.487 1.00 60.34 92 GLU A CA 1
ATOM 689 C C . GLU A 1 92 ? -43.541 5.898 77.790 1.00 60.34 92 GLU A C 1
ATOM 691 O O . GLU A 1 92 ? -42.960 5.964 78.869 1.00 60.34 92 GLU A O 1
ATOM 696 N N . GLU A 1 93 ? -44.819 5.483 77.739 1.00 53.47 93 GLU A N 1
ATOM 697 C CA . GLU A 1 93 ? -45.664 5.204 78.922 1.00 53.47 93 GLU A CA 1
ATOM 698 C C . GLU A 1 93 ? -45.943 3.713 79.272 1.00 53.47 93 GLU A C 1
ATOM 700 O O . GLU A 1 93 ? -46.691 3.448 80.214 1.00 53.47 93 GLU A O 1
ATOM 705 N N . ALA A 1 94 ? -45.348 2.705 78.612 1.00 54.00 94 ALA A N 1
ATOM 706 C CA . ALA A 1 94 ? -45.590 1.284 78.957 1.00 54.00 94 ALA A CA 1
ATOM 707 C C . ALA A 1 94 ? -44.309 0.423 79.031 1.00 54.00 94 ALA A C 1
ATOM 709 O O . ALA A 1 94 ? -43.658 0.130 78.029 1.00 54.00 94 ALA A O 1
ATOM 710 N N . SER A 1 95 ? -43.955 -0.040 80.236 1.00 57.16 95 SER A N 1
ATOM 711 C CA . SER A 1 95 ? -42.650 -0.649 80.556 1.00 57.16 95 SER A CA 1
ATOM 712 C C . SER A 1 95 ? -42.419 -2.083 80.045 1.00 57.16 95 SER A C 1
ATOM 714 O O . SER A 1 95 ? -41.270 -2.482 79.887 1.00 57.16 95 SER A O 1
ATOM 716 N N . VAL A 1 96 ? -43.466 -2.861 79.737 1.00 58.06 96 VAL A N 1
ATOM 717 C CA . VAL A 1 96 ? -43.332 -4.274 79.296 1.00 58.06 96 VAL A CA 1
ATOM 718 C C . VAL A 1 96 ? -43.123 -4.403 77.777 1.00 58.06 96 VAL A C 1
ATOM 720 O O . VAL A 1 96 ? -42.499 -5.349 77.303 1.00 58.06 96 VAL A O 1
ATOM 723 N N . THR A 1 97 ? -43.580 -3.426 76.991 1.00 64.94 97 THR A N 1
ATOM 724 C CA . THR A 1 97 ? -43.400 -3.385 75.527 1.00 64.94 97 THR A CA 1
ATOM 725 C C . THR A 1 97 ? -42.007 -2.906 75.101 1.00 64.94 97 THR A C 1
ATOM 727 O O . THR A 1 97 ? -41.573 -3.187 73.983 1.00 64.94 97 THR A O 1
ATOM 730 N N . ALA A 1 98 ? -41.278 -2.226 75.990 1.00 66.69 98 ALA A N 1
ATOM 731 C CA . ALA A 1 98 ? -39.997 -1.590 75.687 1.00 66.69 98 ALA A CA 1
ATOM 732 C C . ALA A 1 98 ? -38.864 -2.592 75.379 1.00 66.69 98 ALA A C 1
ATOM 734 O O . ALA A 1 98 ? -38.150 -2.419 74.391 1.00 66.69 98 ALA A O 1
ATOM 735 N N . GLU A 1 99 ? -38.726 -3.673 76.156 1.00 77.00 99 GLU A N 1
ATOM 736 C CA . GLU A 1 99 ? -37.660 -4.671 75.946 1.00 77.00 99 GLU A CA 1
ATOM 737 C C . GLU A 1 99 ? -37.824 -5.441 74.626 1.00 77.00 99 GLU A C 1
ATOM 739 O O . GLU A 1 99 ? -36.851 -5.666 73.900 1.00 77.00 99 GLU A O 1
ATOM 744 N N . GLN A 1 100 ? -39.059 -5.805 74.263 1.00 80.56 100 GLN A N 1
ATOM 745 C CA . GLN A 1 100 ? -39.349 -6.477 72.991 1.00 80.56 100 GLN A CA 1
ATOM 746 C C . GLN A 1 100 ? -39.092 -5.552 71.794 1.00 80.56 100 GLN A C 1
ATOM 748 O O . GLN A 1 100 ? -38.471 -5.972 70.813 1.00 80.56 100 GLN A O 1
ATOM 753 N N . LEU A 1 101 ? -39.490 -4.278 71.888 1.00 77.12 101 LEU A N 1
ATOM 754 C CA . LEU A 1 101 ? -39.203 -3.269 70.866 1.00 77.12 101 LEU A CA 1
ATOM 755 C C . LEU A 1 101 ? -37.690 -3.062 70.692 1.00 77.12 101 LEU A C 1
ATOM 757 O O . LEU A 1 101 ? -37.188 -3.061 69.566 1.00 77.12 101 LEU A O 1
ATOM 761 N N . GLN A 1 102 ? -36.932 -3.001 71.786 1.00 81.50 102 GLN A N 1
ATOM 762 C CA . GLN A 1 102 ? -35.479 -2.836 71.745 1.00 81.50 102 GLN A CA 1
ATOM 763 C C . GLN A 1 102 ? -34.762 -4.054 71.133 1.00 81.50 102 GLN A C 1
ATOM 765 O O . GLN A 1 102 ? -33.822 -3.898 70.343 1.00 81.50 102 GLN A O 1
ATOM 770 N N . ALA A 1 103 ? -35.245 -5.271 71.405 1.00 85.12 103 ALA A N 1
ATOM 771 C CA . ALA A 1 103 ? -34.752 -6.484 70.758 1.00 85.12 103 ALA A CA 1
ATOM 772 C C . ALA A 1 103 ? -35.002 -6.467 69.237 1.00 85.12 103 ALA A C 1
ATOM 774 O O . ALA A 1 103 ? -34.085 -6.767 68.465 1.00 85.12 103 ALA A O 1
ATOM 775 N N . THR A 1 104 ? -36.197 -6.057 68.789 1.00 86.06 104 THR A N 1
ATOM 776 C CA . THR A 1 104 ? -36.514 -5.942 67.351 1.00 86.06 104 THR A CA 1
ATOM 777 C C . THR A 1 104 ? -35.679 -4.875 66.642 1.00 86.06 104 THR A C 1
ATOM 779 O O . THR A 1 104 ? -35.145 -5.147 65.567 1.00 86.06 104 THR A O 1
ATOM 782 N N . LEU A 1 105 ? -35.449 -3.721 67.276 1.00 88.00 105 LEU A N 1
ATOM 783 C CA . LEU A 1 105 ? -34.576 -2.666 66.753 1.00 88.00 105 LEU A CA 1
ATOM 784 C C . LEU A 1 105 ? -33.158 -3.198 66.517 1.00 88.00 105 LEU A C 1
ATOM 786 O O . LEU A 1 105 ? -32.606 -3.046 65.426 1.00 88.00 105 LEU A O 1
ATOM 790 N N . SER A 1 106 ? -32.586 -3.895 67.504 1.00 88.94 106 SER A N 1
ATOM 791 C CA . SER A 1 106 ? -31.239 -4.467 67.383 1.00 88.94 106 SER A CA 1
ATOM 792 C C . SER A 1 106 ? -31.123 -5.493 66.244 1.00 88.94 106 SER A C 1
ATOM 794 O O . SER A 1 106 ? -30.062 -5.630 65.628 1.00 88.94 106 SER A O 1
ATOM 796 N N . LYS A 1 107 ? -32.213 -6.211 65.938 1.00 90.88 107 LYS A N 1
ATOM 797 C CA . LYS A 1 107 ? -32.278 -7.189 64.849 1.00 90.88 107 LYS A CA 1
ATOM 798 C C . LYS A 1 107 ? -32.294 -6.498 63.486 1.00 90.88 107 LYS A C 1
ATOM 800 O O . LYS A 1 107 ? -31.447 -6.819 62.653 1.00 90.88 107 LYS A O 1
ATOM 805 N N . GLU A 1 108 ? -33.186 -5.531 63.278 1.00 88.81 108 GLU A N 1
ATOM 806 C CA . GLU A 1 108 ? -33.254 -4.776 62.018 1.00 88.81 108 GLU A CA 1
ATOM 807 C C . GLU A 1 108 ? -31.959 -3.970 61.785 1.00 88.81 108 GLU A C 1
ATOM 809 O O . GLU A 1 108 ? -31.460 -3.896 60.663 1.00 88.81 108 GLU A O 1
ATOM 814 N N . GLN A 1 109 ? -31.317 -3.464 62.848 1.00 92.19 109 GLN A N 1
ATOM 815 C CA . GLN A 1 109 ? -30.015 -2.793 62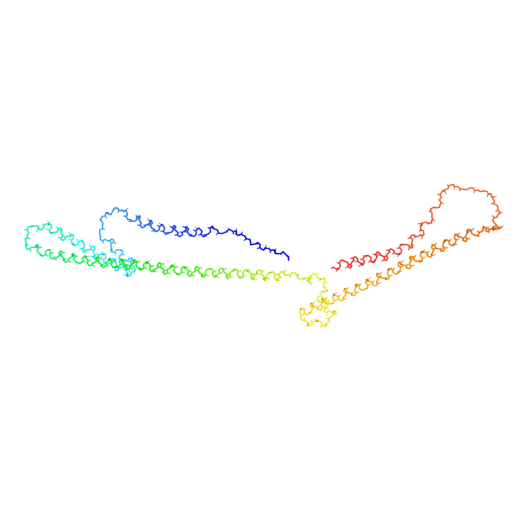.749 1.00 92.19 109 GLN A CA 1
ATOM 816 C C . GLN A 1 109 ? -28.923 -3.728 62.203 1.00 92.19 109 GLN A C 1
ATOM 818 O O . GLN A 1 109 ? -28.138 -3.336 61.335 1.00 92.19 109 GLN A O 1
ATOM 823 N N . LYS A 1 110 ? -28.874 -4.979 62.679 1.00 93.88 110 LYS A N 1
ATOM 824 C CA . LYS A 1 110 ? -27.925 -5.993 62.185 1.00 93.88 110 LYS A CA 1
ATOM 825 C C . LYS A 1 110 ? -28.201 -6.363 60.726 1.00 93.88 110 LYS A C 1
ATOM 827 O O . LYS A 1 110 ? -27.255 -6.507 59.948 1.00 93.88 110 LYS A O 1
ATOM 832 N N . LEU A 1 111 ? -29.473 -6.483 60.342 1.00 92.00 111 LEU A N 1
ATOM 833 C CA . LEU A 1 111 ? -29.871 -6.763 58.959 1.00 92.00 111 LEU A CA 1
ATOM 834 C C . LEU A 1 111 ? -29.470 -5.620 58.017 1.00 92.00 111 LEU A C 1
ATOM 836 O O . LEU A 1 111 ? -28.860 -5.871 56.977 1.00 92.00 111 LEU A O 1
ATOM 840 N N . LEU A 1 112 ? -29.709 -4.366 58.410 1.00 93.06 112 LEU A N 1
ATOM 841 C CA . LEU A 1 112 ? -29.276 -3.191 57.653 1.00 93.06 112 LEU A CA 1
ATOM 842 C C . LEU A 1 112 ? -27.753 -3.162 57.463 1.00 93.06 112 LEU A C 1
ATOM 844 O O . LEU A 1 112 ? -27.274 -3.013 56.339 1.00 93.06 112 LEU A O 1
ATOM 848 N N . LEU A 1 113 ? -26.981 -3.352 58.538 1.00 94.50 113 LEU A N 1
ATOM 849 C CA . LEU A 1 113 ? -25.514 -3.379 58.474 1.00 94.50 113 LEU A CA 1
ATOM 850 C C . LEU A 1 113 ? -24.991 -4.495 57.555 1.00 94.50 113 LEU A C 1
ATOM 852 O O . LEU A 1 113 ? -24.009 -4.291 56.840 1.00 94.50 113 LEU A O 1
ATOM 856 N N . THR A 1 114 ? -25.669 -5.644 57.532 1.00 95.25 114 THR A N 1
ATOM 857 C CA . THR A 1 114 ? -25.341 -6.770 56.645 1.00 95.25 114 THR A CA 1
ATOM 858 C C . THR A 1 114 ? -25.617 -6.432 55.178 1.00 95.25 114 THR A C 1
ATOM 860 O O . THR A 1 114 ? -24.769 -6.657 54.318 1.00 95.25 114 THR A O 1
ATOM 863 N N . ASN A 1 115 ? -26.759 -5.814 54.872 1.00 93.38 115 ASN A N 1
ATOM 864 C CA . ASN A 1 115 ? -27.055 -5.382 53.504 1.00 93.38 115 ASN A CA 1
ATOM 865 C C . ASN A 1 115 ? -26.080 -4.292 53.027 1.00 93.38 115 ASN A C 1
ATOM 867 O O . ASN A 1 115 ? -25.605 -4.334 51.892 1.00 93.38 115 ASN A O 1
ATOM 871 N N . ILE A 1 116 ? -25.706 -3.353 53.903 1.00 94.06 116 ILE A N 1
ATOM 872 C CA . ILE A 1 116 ? -24.710 -2.318 53.593 1.00 94.06 116 ILE A CA 1
ATOM 873 C C . ILE A 1 116 ? -23.330 -2.934 53.327 1.00 94.06 116 ILE A C 1
ATOM 875 O O . ILE A 1 116 ? -22.634 -2.498 52.407 1.00 94.06 116 ILE A O 1
ATOM 879 N N . SER A 1 117 ? -22.903 -3.939 54.098 1.00 95.50 117 SER A N 1
ATOM 880 C CA . SER A 1 117 ? -21.617 -4.603 53.855 1.00 95.50 117 SER A CA 1
ATOM 881 C C . SER A 1 117 ? -21.611 -5.339 52.510 1.00 95.50 117 SER A C 1
ATOM 883 O O . SER A 1 117 ? -20.638 -5.215 51.759 1.00 95.50 117 SER A O 1
ATOM 885 N N . HIS A 1 118 ? -22.722 -5.990 52.149 1.00 94.69 118 HIS A N 1
ATOM 886 C CA . HIS A 1 118 ? -22.894 -6.634 50.849 1.00 94.69 118 HIS A CA 1
ATOM 887 C C . HIS A 1 118 ? -22.847 -5.619 49.695 1.00 94.69 118 HIS A C 1
ATOM 889 O O . HIS A 1 118 ? -22.076 -5.799 48.752 1.00 94.69 118 HIS A O 1
ATOM 895 N N . LEU A 1 119 ? -23.552 -4.486 49.811 1.00 94.25 119 LEU A N 1
ATOM 896 C CA . LEU A 1 119 ? -23.501 -3.394 48.827 1.00 94.25 119 LEU A CA 1
ATOM 897 C C . LEU A 1 119 ? -22.088 -2.839 48.630 1.00 94.25 119 LEU A C 1
ATOM 899 O O . LEU A 1 119 ? -21.665 -2.597 47.500 1.00 94.25 119 LEU A O 1
ATOM 903 N N . ARG A 1 120 ? -21.322 -2.666 49.714 1.00 95.00 120 ARG A N 1
ATOM 904 C CA . ARG A 1 120 ? -19.921 -2.220 49.624 1.00 95.00 120 ARG A CA 1
ATOM 905 C C . ARG A 1 120 ? -19.048 -3.251 48.909 1.00 95.00 120 ARG A C 1
ATOM 907 O O . ARG A 1 120 ? -18.147 -2.854 48.170 1.00 95.00 120 ARG A O 1
ATOM 914 N N . GLY A 1 121 ? -19.309 -4.543 49.110 1.00 95.00 121 GLY A N 1
ATOM 915 C CA . GLY A 1 121 ? -18.659 -5.633 48.379 1.00 95.00 121 GLY A CA 1
ATOM 916 C C . GLY A 1 121 ? -18.955 -5.577 46.881 1.00 95.00 121 GLY A C 1
ATOM 917 O O . GLY A 1 121 ? -18.025 -5.516 46.075 1.00 95.00 121 GLY A O 1
ATOM 918 N N . LEU A 1 122 ? -20.235 -5.491 46.512 1.00 93.31 122 LEU A N 1
ATOM 919 C CA . LEU A 1 122 ? -20.664 -5.398 45.115 1.00 93.31 122 LEU A CA 1
ATOM 920 C C . LEU A 1 122 ? -20.118 -4.139 44.424 1.00 93.31 122 LEU A C 1
ATOM 922 O O . LEU A 1 122 ? -19.625 -4.217 43.302 1.00 93.31 122 LEU A O 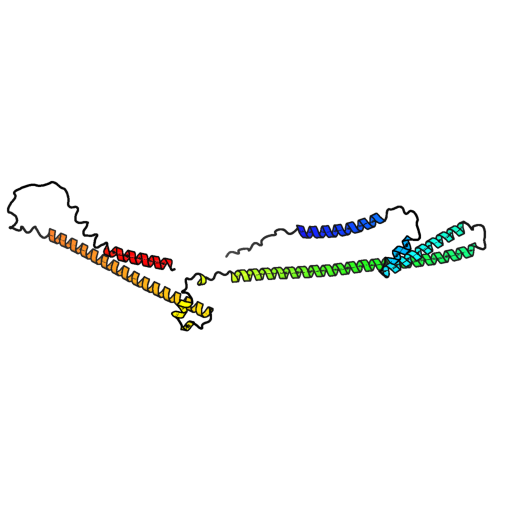1
ATOM 926 N N . HIS A 1 123 ? -20.107 -2.995 45.115 1.00 92.75 123 HIS A N 1
ATOM 927 C CA . HIS A 1 123 ? -19.516 -1.760 44.597 1.00 92.75 123 HIS A CA 1
ATOM 928 C C . HIS A 1 123 ? -18.016 -1.913 44.314 1.00 92.75 123 HIS A C 1
ATOM 930 O O . HIS A 1 123 ? -17.527 -1.456 43.282 1.00 92.75 123 HIS A O 1
ATOM 936 N N . ARG A 1 124 ? -17.256 -2.568 45.202 1.00 95.12 124 ARG A N 1
ATOM 937 C CA . ARG A 1 124 ? -15.834 -2.850 44.946 1.00 95.12 124 ARG A CA 1
ATOM 938 C C . ARG A 1 124 ? -15.665 -3.763 43.736 1.00 95.12 124 ARG A C 1
ATOM 940 O O . ARG A 1 124 ? -14.852 -3.440 42.879 1.00 95.12 124 ARG A O 1
ATOM 947 N N . SER A 1 125 ? -16.452 -4.836 43.642 1.00 93.12 125 SER A N 1
ATOM 948 C CA . SER A 1 125 ? -16.417 -5.758 42.499 1.00 93.12 125 SER A CA 1
ATOM 949 C C . SER A 1 125 ? -16.673 -5.034 41.177 1.00 93.12 125 SER A C 1
ATOM 951 O O . SER A 1 125 ? -15.887 -5.178 40.250 1.00 93.12 125 SER A O 1
ATOM 953 N N . ALA A 1 126 ? -17.703 -4.187 41.110 1.00 91.38 126 ALA A N 1
ATOM 954 C CA . ALA A 1 126 ? -18.014 -3.413 39.909 1.00 91.38 126 ALA A CA 1
ATOM 955 C C . ALA A 1 126 ? -16.875 -2.455 39.515 1.00 91.38 126 ALA A C 1
ATOM 957 O O . ALA A 1 126 ? -16.579 -2.281 38.335 1.00 91.38 126 ALA A O 1
ATOM 958 N N . ASN A 1 127 ? -16.194 -1.855 40.498 1.00 93.44 127 ASN A N 1
ATOM 959 C CA . ASN A 1 127 ? -15.026 -1.013 40.237 1.00 93.44 127 ASN A CA 1
ATOM 960 C C . ASN A 1 127 ? -13.826 -1.807 39.703 1.00 93.44 127 ASN A C 1
ATOM 962 O O . ASN A 1 127 ? -13.082 -1.272 38.880 1.00 93.44 127 ASN A O 1
ATOM 966 N N . PHE A 1 128 ? -13.619 -3.044 40.160 1.00 95.62 128 PHE A N 1
ATOM 967 C CA . PHE A 1 128 ? -12.590 -3.928 39.607 1.00 95.62 128 PHE A CA 1
ATOM 968 C C . PHE A 1 128 ? -12.933 -4.337 38.174 1.00 95.62 128 PHE A C 1
ATOM 970 O O . PHE A 1 128 ? -12.138 -4.071 37.280 1.00 95.62 128 PHE A O 1
ATOM 977 N N . ASP A 1 129 ? -14.155 -4.813 37.926 1.00 93.75 129 ASP A N 1
ATOM 978 C CA . ASP A 1 129 ? -14.620 -5.179 36.581 1.00 93.75 129 ASP A CA 1
ATOM 979 C C . ASP A 1 129 ? -14.482 -4.000 35.590 1.00 93.75 129 ASP A C 1
ATOM 981 O O . ASP A 1 129 ? -14.022 -4.150 34.455 1.00 93.75 129 ASP A O 1
ATOM 985 N N . ALA A 1 130 ? -14.818 -2.781 36.024 1.00 94.00 130 ALA A N 1
ATOM 986 C CA . ALA A 1 130 ? -14.670 -1.571 35.216 1.00 94.00 130 ALA A CA 1
ATOM 987 C C . ALA A 1 130 ? -13.203 -1.189 34.937 1.00 94.00 130 ALA A C 1
ATOM 989 O O . ALA A 1 130 ? -12.919 -0.506 33.952 1.00 94.00 130 ALA A O 1
ATOM 990 N N . ARG A 1 131 ? -12.260 -1.568 35.806 1.00 97.31 131 ARG A N 1
ATOM 991 C CA . ARG A 1 131 ? -10.821 -1.368 35.574 1.00 97.31 131 ARG A CA 1
ATOM 992 C C . ARG A 1 131 ? -10.264 -2.435 34.645 1.00 97.31 131 ARG A C 1
ATOM 994 O O . ARG A 1 131 ? -9.525 -2.084 33.730 1.00 97.31 131 ARG A O 1
ATOM 1001 N N . ASP A 1 132 ? -10.673 -3.682 34.829 1.00 97.38 132 ASP A N 1
ATOM 1002 C CA . ASP A 1 132 ? -10.228 -4.807 34.010 1.00 97.38 132 ASP A CA 1
ATOM 1003 C C . ASP A 1 132 ? -10.685 -4.638 32.561 1.00 97.38 132 ASP A C 1
ATOM 1005 O O . ASP A 1 132 ? -9.881 -4.725 31.637 1.00 97.38 132 ASP A O 1
ATOM 1009 N N . THR A 1 133 ? -11.946 -4.262 32.346 1.00 96.62 133 THR A N 1
ATOM 1010 C CA . THR A 1 133 ? -12.467 -3.945 31.005 1.00 96.62 133 THR A CA 1
ATOM 1011 C C . THR A 1 133 ? -11.732 -2.769 30.352 1.00 96.62 133 THR A C 1
ATOM 1013 O O . THR A 1 133 ? -11.442 -2.806 29.155 1.00 96.62 133 THR A O 1
ATOM 1016 N N . LYS A 1 134 ? -11.356 -1.732 31.114 1.00 98.12 134 LYS A N 1
ATOM 1017 C CA . LYS A 1 134 ? -10.516 -0.628 30.605 1.00 98.12 134 LYS A CA 1
ATOM 1018 C C . LYS A 1 134 ? -9.112 -1.092 30.225 1.00 98.12 134 LYS A C 1
ATOM 1020 O O . LYS A 1 134 ? -8.587 -0.634 29.216 1.00 98.12 134 LYS A O 1
ATOM 1025 N N . ALA A 1 135 ? -8.512 -1.981 31.011 1.00 98.06 135 ALA A N 1
ATOM 1026 C CA . ALA A 1 135 ? -7.198 -2.540 30.712 1.00 98.06 135 ALA A CA 1
ATOM 1027 C C . ALA A 1 135 ? -7.243 -3.403 29.441 1.00 98.06 135 ALA A C 1
ATOM 1029 O O . ALA A 1 135 ? -6.471 -3.163 28.517 1.00 98.06 135 ALA A O 1
ATOM 1030 N N . GLN A 1 136 ? -8.214 -4.315 29.343 1.00 98.12 136 GLN A N 1
ATOM 1031 C CA . GLN A 1 136 ? -8.407 -5.185 28.176 1.00 98.12 136 GLN A CA 1
ATOM 1032 C C . GLN A 1 136 ? -8.668 -4.385 26.894 1.00 98.12 136 GLN A C 1
ATOM 1034 O O . GLN A 1 136 ? -8.092 -4.663 25.845 1.00 98.12 136 GLN A O 1
ATOM 1039 N N . THR A 1 137 ? -9.511 -3.351 26.967 1.00 98.12 137 THR A N 1
ATOM 1040 C CA . THR A 1 137 ? -9.788 -2.493 25.803 1.00 98.12 137 THR A CA 1
ATOM 1041 C C . THR A 1 137 ? -8.584 -1.639 25.407 1.00 98.12 137 THR A C 1
ATOM 1043 O O . THR A 1 137 ? -8.373 -1.409 24.217 1.00 98.12 137 THR A O 1
ATOM 1046 N N . ALA A 1 138 ? -7.769 -1.195 26.368 1.00 98.25 138 ALA A N 1
ATOM 1047 C CA . ALA A 1 138 ? -6.519 -0.499 26.077 1.00 98.25 138 ALA A CA 1
ATOM 1048 C C . ALA A 1 138 ? -5.499 -1.423 25.395 1.00 98.25 138 ALA A C 1
ATOM 1050 O O . ALA A 1 138 ? -4.893 -1.020 24.406 1.00 98.25 138 ALA A O 1
ATOM 1051 N N . GLU A 1 139 ? -5.351 -2.662 25.866 1.00 98.19 139 GLU A N 1
ATOM 1052 C CA . GLU A 1 139 ? -4.467 -3.666 25.264 1.00 98.19 139 GLU A CA 1
ATOM 1053 C C . GLU A 1 139 ? -4.890 -4.010 23.831 1.00 98.19 139 GLU A C 1
ATOM 1055 O O . GLU A 1 139 ? -4.084 -3.902 22.907 1.00 98.19 139 GLU A O 1
ATOM 1060 N N . ALA A 1 140 ? -6.176 -4.304 23.613 1.00 98.00 140 ALA A N 1
ATOM 1061 C CA . ALA A 1 140 ? -6.711 -4.547 22.274 1.00 98.00 140 ALA A CA 1
ATOM 1062 C C . ALA A 1 140 ? -6.491 -3.344 21.340 1.00 98.00 140 ALA A C 1
ATOM 1064 O O . ALA A 1 140 ? -6.141 -3.507 20.172 1.00 98.00 140 ALA A O 1
ATOM 1065 N N . ARG A 1 141 ? -6.642 -2.116 21.856 1.00 98.12 141 ARG A N 1
ATOM 1066 C CA . ARG A 1 141 ? -6.354 -0.894 21.096 1.00 98.12 141 ARG A CA 1
ATOM 1067 C C . ARG A 1 141 ? -4.872 -0.776 20.731 1.00 98.12 141 ARG A C 1
ATOM 1069 O O . ARG A 1 141 ? -4.570 -0.414 19.598 1.00 98.12 141 ARG A O 1
ATOM 1076 N N . HIS A 1 142 ? -3.964 -1.080 21.655 1.00 98.38 142 HIS A N 1
ATOM 1077 C CA . HIS A 1 142 ? -2.526 -1.071 21.381 1.00 98.38 142 HIS A CA 1
ATOM 1078 C C . HIS A 1 142 ? -2.137 -2.091 20.309 1.00 98.38 142 HIS A C 1
ATOM 1080 O O . HIS A 1 142 ? -1.312 -1.784 19.448 1.00 98.38 142 HIS A O 1
ATOM 1086 N N . GLU A 1 143 ? -2.760 -3.267 20.320 1.00 98.31 143 GLU A N 1
ATOM 1087 C CA . GLU A 1 143 ? -2.533 -4.283 19.295 1.00 98.31 143 GLU A CA 1
ATOM 1088 C C . GLU A 1 143 ? -3.009 -3.817 17.912 1.00 98.31 143 GLU A C 1
ATOM 1090 O O . GLU A 1 143 ? -2.280 -3.937 16.928 1.00 98.31 143 GLU A O 1
ATOM 1095 N N . VAL A 1 144 ? -4.185 -3.188 17.835 1.00 98.56 144 VAL A N 1
ATOM 1096 C CA . VAL A 1 144 ? -4.673 -2.572 16.590 1.00 98.56 144 VAL A CA 1
ATOM 1097 C C . VAL A 1 144 ? -3.710 -1.494 16.088 1.00 98.56 144 VAL A C 1
ATOM 1099 O O . VAL A 1 144 ? -3.397 -1.462 14.898 1.00 98.56 144 VAL A O 1
ATOM 1102 N N . ASP A 1 145 ? -3.202 -0.637 16.976 1.00 98.44 145 ASP A N 1
ATOM 1103 C CA . ASP A 1 145 ? -2.236 0.405 16.611 1.00 98.44 145 ASP A CA 1
ATOM 1104 C C . ASP A 1 145 ? -0.924 -0.205 16.068 1.00 98.44 145 ASP A C 1
ATOM 1106 O O . ASP A 1 145 ? -0.364 0.294 15.087 1.00 98.44 145 ASP A O 1
ATOM 1110 N N . ARG A 1 146 ? -0.456 -1.319 16.652 1.00 98.44 146 ARG A N 1
ATOM 1111 C CA . ARG A 1 146 ? 0.725 -2.067 16.189 1.00 98.44 146 ARG A CA 1
ATOM 1112 C C . ARG A 1 146 ? 0.521 -2.640 14.787 1.00 98.44 146 ARG A C 1
ATOM 1114 O O . ARG A 1 146 ? 1.359 -2.421 13.911 1.00 98.44 146 ARG A O 1
ATOM 1121 N N . LEU A 1 147 ? -0.595 -3.334 14.563 1.00 98.50 147 LEU A N 1
ATOM 1122 C CA . LEU A 1 147 ? -0.942 -3.905 13.258 1.00 98.50 147 LEU A CA 1
ATOM 1123 C C . LEU A 1 147 ? -1.124 -2.813 12.198 1.00 98.50 147 LEU A C 1
ATOM 1125 O O . LEU A 1 147 ? -0.693 -2.972 11.058 1.00 98.50 147 LEU A O 1
ATOM 1129 N N . HIS A 1 148 ? -1.704 -1.671 12.572 1.00 98.38 148 HIS A N 1
ATOM 1130 C CA . HIS A 1 148 ? -1.859 -0.540 11.662 1.00 98.38 148 HIS A CA 1
ATOM 1131 C C . HIS A 1 148 ? -0.508 0.018 11.194 1.00 98.38 148 HIS A C 1
ATOM 1133 O O . HIS A 1 148 ? -0.363 0.369 10.024 1.00 98.38 148 HIS A O 1
ATOM 1139 N N . LEU A 1 149 ? 0.495 0.068 12.075 1.00 98.56 149 LEU A N 1
ATOM 1140 C CA . LEU A 1 149 ? 1.847 0.486 11.705 1.00 98.56 149 LEU A CA 1
ATOM 1141 C C . LEU A 1 149 ? 2.527 -0.527 10.772 1.00 98.56 149 LEU A C 1
ATOM 1143 O O . LEU A 1 149 ? 3.154 -0.130 9.794 1.00 98.56 149 LEU A O 1
ATOM 1147 N N . GLN A 1 150 ? 2.352 -1.828 11.018 1.00 98.44 150 GLN A N 1
ATOM 1148 C CA . GLN A 1 150 ? 2.851 -2.869 10.111 1.00 98.44 150 GLN A CA 1
ATOM 1149 C C . GLN A 1 150 ? 2.207 -2.773 8.723 1.00 98.44 150 GLN A C 1
ATOM 1151 O O . GLN A 1 150 ? 2.907 -2.829 7.716 1.00 98.44 150 GLN A O 1
ATOM 1156 N N . LEU A 1 151 ? 0.894 -2.545 8.664 1.00 98.56 151 LEU A N 1
ATOM 1157 C CA . LEU A 1 151 ? 0.180 -2.331 7.409 1.00 98.56 151 LEU A CA 1
ATOM 1158 C C . LEU A 1 151 ? 0.700 -1.099 6.655 1.00 98.56 151 LEU A C 1
ATOM 1160 O O . LEU A 1 151 ? 0.852 -1.142 5.438 1.00 98.56 151 LEU A O 1
ATOM 1164 N N . GLN A 1 152 ? 0.998 -0.001 7.359 1.00 98.62 152 GLN A N 1
ATOM 1165 C CA . GLN A 1 152 ? 1.600 1.177 6.731 1.00 98.62 152 GLN A CA 1
ATOM 1166 C C . GLN A 1 152 ? 2.961 0.855 6.111 1.00 98.62 152 GLN A C 1
ATOM 1168 O O . GLN A 1 152 ? 3.199 1.265 4.978 1.00 98.62 152 GLN A O 1
ATOM 1173 N N . ASN A 1 153 ? 3.818 0.097 6.802 1.00 98.50 153 ASN A N 1
ATOM 1174 C CA . ASN A 1 153 ? 5.113 -0.323 6.259 1.00 98.50 153 ASN A CA 1
ATOM 1175 C C . ASN A 1 153 ? 4.947 -1.119 4.956 1.00 98.50 153 ASN A C 1
ATOM 1177 O O . ASN A 1 153 ? 5.624 -0.815 3.978 1.00 98.50 153 ASN A O 1
ATOM 1181 N N . LEU A 1 154 ? 3.994 -2.056 4.911 1.00 98.62 154 LEU A N 1
ATOM 1182 C CA . LEU A 1 154 ? 3.699 -2.826 3.697 1.00 98.62 154 LEU A CA 1
ATOM 1183 C C . LEU A 1 154 ? 3.198 -1.937 2.551 1.00 98.62 154 LEU A C 1
ATOM 1185 O O . LEU A 1 154 ? 3.620 -2.110 1.415 1.00 98.62 154 LEU A O 1
ATOM 1189 N N . TYR A 1 155 ? 2.353 -0.940 2.829 1.00 98.62 155 TYR A N 1
ATOM 1190 C CA . TYR A 1 155 ? 1.931 0.018 1.798 1.00 98.62 155 TYR A CA 1
ATOM 1191 C C . TYR A 1 155 ? 3.082 0.874 1.260 1.00 98.62 155 TYR A C 1
ATOM 1193 O O . TYR A 1 155 ? 3.034 1.303 0.107 1.00 98.62 155 TYR A O 1
ATOM 1201 N N . TYR A 1 156 ? 4.080 1.186 2.090 1.00 98.69 156 TYR A N 1
ATOM 1202 C CA . TYR A 1 156 ? 5.281 1.876 1.623 1.00 98.69 156 TYR A CA 1
ATOM 1203 C C . TYR A 1 156 ? 6.113 0.977 0.715 1.00 98.69 156 TYR A C 1
ATOM 1205 O O . TYR A 1 156 ? 6.528 1.428 -0.348 1.00 98.69 156 TYR A O 1
ATOM 1213 N N . GLU A 1 157 ? 6.313 -0.279 1.108 1.00 98.44 157 GLU A N 1
ATOM 1214 C CA . GLU A 1 157 ? 7.036 -1.268 0.309 1.00 98.44 157 GLU A CA 1
ATOM 1215 C C . GLU A 1 157 ? 6.342 -1.524 -1.032 1.00 98.44 157 GLU A C 1
ATOM 1217 O O . GLU A 1 157 ? 6.982 -1.428 -2.073 1.00 98.44 157 GLU A O 1
ATOM 1222 N N . GLN A 1 158 ? 5.021 -1.719 -1.030 1.00 98.50 158 GLN A N 1
ATOM 1223 C CA . GLN A 1 158 ? 4.235 -1.882 -2.253 1.00 98.50 158 GLN A CA 1
ATOM 1224 C C . GLN A 1 158 ? 4.439 -0.705 -3.214 1.00 98.50 158 GLN A C 1
ATOM 1226 O O . GLN A 1 158 ? 4.811 -0.916 -4.362 1.00 98.50 158 GLN A O 1
ATOM 1231 N N . ARG A 1 159 ? 4.238 0.536 -2.750 1.00 98.44 159 ARG A N 1
ATOM 1232 C CA . ARG A 1 159 ? 4.406 1.722 -3.607 1.00 98.44 159 ARG A CA 1
ATOM 1233 C C . ARG A 1 159 ? 5.836 1.892 -4.106 1.00 98.44 159 ARG A C 1
ATOM 1235 O O . ARG A 1 159 ? 6.043 2.430 -5.188 1.00 98.44 159 ARG A O 1
ATOM 1242 N N . HIS A 1 160 ? 6.817 1.496 -3.298 1.00 98.31 160 HIS A N 1
ATOM 1243 C CA . HIS A 1 160 ? 8.213 1.539 -3.703 1.00 98.31 160 HIS A CA 1
ATOM 1244 C C . HIS A 1 160 ? 8.472 0.571 -4.858 1.00 98.31 160 HIS A C 1
ATOM 1246 O O . HIS A 1 160 ? 9.028 0.999 -5.866 1.00 98.31 160 HIS A O 1
ATOM 1252 N N . LEU A 1 161 ? 8.012 -0.676 -4.734 1.00 98.50 161 LEU A N 1
ATOM 1253 C CA . LEU A 1 161 ? 8.140 -1.694 -5.775 1.00 98.50 161 LEU A CA 1
ATOM 1254 C C . LEU A 1 161 ? 7.352 -1.324 -7.036 1.00 98.50 161 LEU A C 1
ATOM 1256 O O . LEU A 1 161 ? 7.875 -1.464 -8.132 1.00 98.50 161 LEU A O 1
ATOM 1260 N N . GLU A 1 162 ? 6.133 -0.797 -6.898 1.00 98.38 162 GLU A N 1
ATOM 1261 C CA . GLU A 1 162 ? 5.345 -0.286 -8.030 1.00 98.38 162 GLU A CA 1
ATOM 1262 C C . GLU A 1 162 ? 6.107 0.806 -8.793 1.00 98.38 162 GLU A C 1
ATOM 1264 O O . GLU A 1 162 ? 6.173 0.764 -10.017 1.00 98.38 162 GLU A O 1
ATOM 1269 N N . GLY A 1 163 ? 6.743 1.741 -8.078 1.00 98.06 163 GLY A N 1
ATOM 1270 C CA . GLY A 1 163 ? 7.567 2.777 -8.702 1.00 98.06 163 GLY A CA 1
ATOM 1271 C C . GLY A 1 163 ? 8.836 2.240 -9.372 1.00 98.06 163 GLY A C 1
ATOM 1272 O O . GLY A 1 163 ? 9.257 2.774 -10.395 1.00 98.06 163 GLY A O 1
ATOM 1273 N N . GLU A 1 164 ? 9.452 1.186 -8.829 1.00 98.25 164 GLU A N 1
ATOM 1274 C CA . GLU A 1 164 ? 10.589 0.514 -9.475 1.00 98.25 164 GLU A CA 1
ATOM 1275 C C . GLU A 1 164 ? 10.162 -0.239 -10.740 1.00 98.25 164 GLU A C 1
ATOM 1277 O O . GLU A 1 164 ? 10.845 -0.147 -11.758 1.00 98.25 164 GLU A O 1
ATOM 1282 N N . ILE A 1 165 ? 9.012 -0.918 -10.707 1.00 97.94 165 ILE A N 1
ATOM 1283 C CA . ILE A 1 165 ? 8.431 -1.590 -11.875 1.00 97.94 165 ILE A CA 1
ATOM 1284 C C . ILE A 1 165 ? 8.117 -0.564 -12.965 1.00 97.94 165 ILE A C 1
ATOM 1286 O O . ILE A 1 165 ? 8.571 -0.736 -14.090 1.00 97.94 165 ILE A O 1
ATOM 1290 N N . GLU A 1 166 ? 7.439 0.538 -12.636 1.00 97.88 166 GLU A N 1
ATOM 1291 C CA . GLU A 1 166 ? 7.133 1.604 -13.600 1.00 97.88 166 GLU A CA 1
ATOM 1292 C C . GLU A 1 166 ? 8.414 2.207 -14.205 1.00 97.88 166 GLU A C 1
ATOM 1294 O O . GLU A 1 166 ? 8.480 2.482 -15.405 1.00 97.88 166 GLU A O 1
ATOM 1299 N N . ALA A 1 167 ? 9.473 2.371 -13.406 1.00 96.50 167 ALA A N 1
ATOM 1300 C CA . ALA A 1 167 ? 10.770 2.830 -13.899 1.00 96.50 167 ALA A CA 1
ATOM 1301 C C . ALA A 1 167 ? 11.432 1.820 -14.855 1.00 96.50 167 ALA A C 1
ATOM 1303 O O . ALA A 1 167 ? 12.070 2.223 -15.828 1.00 96.50 167 ALA A O 1
ATOM 1304 N N . CYS A 1 168 ? 11.284 0.519 -14.599 1.00 95.31 168 CYS A N 1
ATOM 1305 C CA . CYS A 1 168 ? 11.758 -0.533 -15.495 1.00 95.31 168 CYS A CA 1
ATOM 1306 C C . CYS A 1 168 ? 10.924 -0.623 -16.781 1.00 95.31 168 CYS A C 1
ATOM 1308 O O . CYS A 1 168 ? 11.493 -0.794 -17.856 1.00 95.31 168 CYS A O 1
ATOM 1310 N N . GLU A 1 169 ? 9.603 -0.488 -16.688 1.00 94.00 169 GLU A N 1
ATOM 1311 C CA . GLU A 1 169 ? 8.679 -0.562 -17.827 1.00 94.00 169 GLU A CA 1
ATOM 1312 C C . GLU A 1 169 ? 8.768 0.667 -18.737 1.00 94.00 169 GLU A C 1
ATOM 1314 O O . GLU A 1 169 ? 8.674 0.549 -19.956 1.00 94.00 169 GLU A O 1
ATOM 1319 N N . SER A 1 170 ? 8.994 1.850 -18.163 1.00 93.38 170 SER A N 1
ATOM 1320 C CA . SER A 1 170 ? 9.188 3.098 -18.914 1.00 93.38 170 SER A CA 1
ATOM 1321 C C . SER A 1 170 ? 10.599 3.264 -19.484 1.00 93.38 170 SER A C 1
ATOM 1323 O O . SER A 1 170 ? 10.917 4.314 -20.052 1.00 93.38 170 SER A O 1
ATOM 1325 N N . TYR A 1 171 ? 11.459 2.249 -19.351 1.00 92.94 171 TYR A N 1
ATOM 1326 C CA . TYR A 1 171 ? 12.793 2.294 -19.924 1.00 92.94 171 TYR A CA 1
ATOM 1327 C C . TYR A 1 171 ? 12.714 2.366 -21.455 1.00 92.94 171 TYR A C 1
ATOM 1329 O O . TYR A 1 171 ? 12.295 1.435 -22.140 1.00 92.94 171 TYR A O 1
ATOM 1337 N N . ASP A 1 172 ? 13.153 3.499 -21.995 1.00 90.25 172 ASP A N 1
ATOM 1338 C CA . ASP A 1 172 ? 13.130 3.782 -23.425 1.00 90.25 172 ASP A CA 1
ATOM 1339 C C . ASP A 1 172 ? 14.193 2.955 -24.162 1.00 90.25 172 ASP A C 1
ATOM 1341 O O . ASP A 1 172 ? 15.398 3.226 -24.102 1.00 90.25 172 ASP A O 1
ATOM 1345 N N . HIS A 1 173 ? 13.745 1.910 -24.854 1.00 89.31 173 HIS A N 1
ATOM 1346 C CA . HIS A 1 173 ? 14.619 1.030 -25.611 1.00 89.31 173 HIS A CA 1
ATOM 1347 C C . HIS A 1 173 ? 15.043 1.669 -26.940 1.00 89.31 173 HIS A C 1
ATOM 1349 O O . HIS A 1 173 ? 14.246 1.817 -27.866 1.00 89.31 173 HIS A O 1
ATOM 1355 N N . THR A 1 174 ? 16.340 1.948 -27.099 1.00 87.69 174 THR A N 1
ATOM 1356 C CA . THR A 1 174 ? 16.894 2.618 -28.292 1.00 87.69 174 THR A CA 1
ATOM 1357 C C . THR A 1 174 ? 16.550 1.923 -29.614 1.00 87.69 174 THR A C 1
ATOM 1359 O O . THR A 1 174 ? 16.392 2.595 -30.631 1.00 87.69 174 THR A O 1
ATOM 1362 N N . TYR A 1 175 ? 16.412 0.592 -29.617 1.00 83.88 175 TYR A N 1
ATOM 1363 C CA . TYR A 1 175 ? 16.108 -0.171 -30.830 1.00 83.88 175 TYR A CA 1
ATOM 1364 C C . TYR A 1 175 ? 14.696 0.102 -31.375 1.00 83.88 175 TYR A C 1
ATOM 1366 O O . TYR A 1 175 ? 14.483 -0.052 -32.572 1.00 83.88 175 TYR A O 1
ATOM 1374 N N . GLN A 1 176 ? 13.744 0.542 -30.542 1.00 84.31 176 GLN A N 1
ATOM 1375 C CA . GLN A 1 176 ? 12.381 0.863 -30.991 1.00 84.31 176 GLN A CA 1
ATOM 1376 C C . GLN A 1 176 ? 12.331 2.132 -31.850 1.00 84.31 176 GLN A C 1
ATOM 1378 O O . GLN A 1 176 ? 11.385 2.338 -32.602 1.00 84.31 176 GLN A O 1
ATOM 1383 N N . LYS A 1 177 ? 13.363 2.977 -31.761 1.00 87.25 177 LYS A N 1
ATOM 1384 C CA . LYS A 1 177 ? 13.506 4.188 -32.579 1.00 87.25 177 LYS A CA 1
ATOM 1385 C C . LYS A 1 177 ? 14.151 3.915 -33.937 1.00 87.25 177 LYS A C 1
ATOM 1387 O O . LYS A 1 177 ? 14.223 4.823 -34.758 1.00 87.25 177 LYS A O 1
ATOM 1392 N N . LEU A 1 178 ? 14.674 2.708 -34.158 1.00 87.31 178 LEU A N 1
ATOM 1393 C CA . LEU A 1 178 ? 15.342 2.351 -35.402 1.00 87.31 178 LEU A CA 1
ATOM 1394 C C . LEU A 1 178 ? 14.285 2.091 -36.492 1.00 87.31 178 LEU A C 1
ATOM 1396 O O . LEU A 1 178 ? 13.398 1.266 -36.265 1.00 87.31 178 LEU A O 1
ATOM 1400 N N . PRO A 1 179 ? 14.361 2.742 -37.669 1.00 87.56 179 PRO A N 1
ATOM 1401 C CA . PRO A 1 179 ? 13.467 2.431 -38.777 1.00 87.56 179 PRO A CA 1
ATOM 1402 C C . PRO A 1 179 ? 13.864 1.070 -39.359 1.00 87.56 179 PRO A C 1
ATOM 1404 O O . PRO A 1 179 ? 14.806 0.977 -40.139 1.00 87.56 179 PRO A O 1
ATOM 1407 N N . LEU A 1 180 ? 13.180 0.022 -38.903 1.00 88.81 180 LEU A N 1
ATOM 1408 C CA . LEU A 1 180 ? 13.339 -1.362 -39.350 1.00 88.81 180 LEU A CA 1
ATOM 1409 C C . LEU A 1 180 ? 12.342 -1.667 -40.473 1.00 88.81 180 LEU A C 1
ATOM 1411 O O . LEU A 1 180 ? 11.184 -1.243 -40.399 1.00 88.81 180 LEU A O 1
ATOM 1415 N N . ILE A 1 181 ? 12.748 -2.480 -41.449 1.00 89.62 181 ILE A N 1
ATOM 1416 C CA . ILE A 1 181 ? 11.836 -3.094 -42.429 1.00 89.62 181 ILE A CA 1
ATOM 1417 C C . ILE A 1 181 ? 10.706 -3.848 -41.695 1.00 89.62 181 ILE A C 1
ATOM 1419 O O . ILE A 1 181 ? 10.985 -4.531 -40.699 1.00 89.62 181 ILE A O 1
ATOM 1423 N N . PRO A 1 182 ? 9.430 -3.736 -42.122 1.00 90.44 182 PRO A N 1
ATOM 1424 C CA . PRO A 1 182 ? 8.309 -4.433 -41.488 1.00 90.44 182 PRO A CA 1
ATOM 1425 C C . PRO A 1 182 ? 8.476 -5.961 -41.527 1.00 90.44 182 PRO A C 1
ATOM 1427 O O . PRO A 1 182 ? 9.173 -6.508 -42.377 1.00 90.44 182 PRO A O 1
ATOM 1430 N N . VAL A 1 183 ? 7.828 -6.660 -40.588 1.00 89.31 183 VAL A N 1
ATOM 1431 C CA . VAL A 1 183 ? 8.002 -8.115 -40.396 1.00 89.31 183 VAL A CA 1
ATOM 1432 C C . VAL A 1 183 ? 7.695 -8.903 -41.670 1.00 89.31 183 VAL A C 1
ATOM 1434 O O . VAL A 1 183 ? 8.480 -9.768 -42.046 1.00 89.31 183 VAL A O 1
ATOM 1437 N N . ASP A 1 184 ? 6.605 -8.568 -42.360 1.00 89.69 184 ASP A N 1
ATOM 1438 C CA . ASP A 1 184 ? 6.167 -9.285 -43.563 1.00 89.69 184 ASP A CA 1
ATOM 1439 C C . ASP A 1 184 ? 7.212 -9.222 -44.689 1.00 89.69 184 ASP A C 1
ATOM 1441 O O . ASP A 1 184 ? 7.499 -10.226 -45.342 1.00 89.69 184 ASP A O 1
ATOM 1445 N N . GLU A 1 185 ? 7.826 -8.051 -44.885 1.00 90.75 185 GLU A N 1
ATOM 1446 C CA . GLU A 1 185 ? 8.886 -7.850 -45.879 1.00 90.75 185 GLU A CA 1
ATOM 1447 C C . GLU A 1 185 ? 10.179 -8.561 -45.465 1.00 90.75 185 GLU A C 1
ATOM 1449 O O . GLU A 1 185 ? 10.840 -9.180 -46.300 1.00 90.75 185 GLU A O 1
ATOM 1454 N N . PHE A 1 186 ? 10.515 -8.538 -44.173 1.00 92.75 186 PHE A N 1
ATOM 1455 C CA . PHE A 1 186 ? 11.688 -9.239 -43.661 1.00 92.75 186 PHE A CA 1
ATOM 1456 C C . PHE A 1 186 ? 11.575 -10.758 -43.833 1.00 92.75 186 PHE A C 1
ATOM 1458 O O . PHE A 1 186 ? 12.515 -11.383 -44.311 1.00 92.75 186 PHE A O 1
ATOM 1465 N N . VAL A 1 187 ? 10.426 -11.356 -43.506 1.00 91.06 187 VAL A N 1
ATOM 1466 C CA . VAL A 1 187 ? 10.198 -12.804 -43.661 1.00 91.06 187 VAL A CA 1
ATOM 1467 C C . VAL A 1 187 ? 10.187 -13.215 -45.137 1.00 91.06 187 VAL A C 1
ATOM 1469 O O . VAL A 1 187 ? 10.629 -14.313 -45.473 1.00 91.06 187 VAL A O 1
ATOM 1472 N N . ALA A 1 188 ? 9.737 -12.336 -46.037 1.00 92.06 188 ALA A N 1
ATOM 1473 C CA . ALA A 1 188 ? 9.810 -12.583 -47.475 1.00 92.06 188 ALA A CA 1
ATOM 1474 C C . ALA A 1 188 ? 11.260 -12.629 -47.997 1.00 92.06 188 ALA A C 1
ATOM 1476 O O . ALA A 1 188 ? 11.565 -13.437 -48.875 1.00 92.06 188 ALA A O 1
ATOM 1477 N N . LEU A 1 189 ? 12.145 -11.783 -47.460 1.00 88.56 189 LEU A N 1
ATOM 1478 C CA . LEU A 1 189 ? 13.573 -11.752 -47.804 1.00 88.56 189 LEU A CA 1
ATOM 1479 C C . LEU A 1 189 ? 14.368 -12.865 -47.105 1.00 88.56 189 LEU A C 1
ATOM 1481 O O . LEU A 1 189 ? 15.267 -13.451 -47.706 1.00 88.56 189 LEU A O 1
ATOM 1485 N N . HIS A 1 190 ? 13.998 -13.181 -45.864 1.00 88.69 190 HIS A N 1
ATOM 1486 C CA . HIS A 1 190 ? 14.645 -14.160 -44.997 1.00 88.69 190 HIS A CA 1
ATOM 1487 C C . HIS A 1 190 ? 13.636 -15.203 -44.494 1.00 88.69 190 HIS A C 1
ATOM 1489 O O . HIS A 1 190 ? 13.235 -15.181 -43.324 1.00 88.69 190 HIS A O 1
ATOM 1495 N N . PRO A 1 191 ? 13.233 -16.163 -45.348 1.00 88.38 191 PRO A N 1
ATOM 1496 C CA . PRO A 1 191 ? 12.255 -17.186 -44.975 1.00 88.38 191 PRO A CA 1
ATOM 1497 C C . PRO A 1 191 ? 12.770 -18.133 -43.880 1.00 88.38 191 PRO A C 1
ATOM 1499 O O . PRO A 1 191 ? 11.977 -18.797 -43.216 1.00 88.38 191 PRO A O 1
ATOM 1502 N N . GLU A 1 192 ? 14.087 -18.187 -43.665 1.00 89.00 192 GLU A N 1
ATOM 1503 C CA . GLU A 1 192 ? 14.729 -18.945 -42.585 1.00 89.00 192 GLU A CA 1
ATOM 1504 C C . GLU A 1 192 ? 14.294 -18.508 -41.179 1.00 89.00 192 GLU A C 1
ATOM 1506 O O . GLU A 1 192 ? 14.238 -19.347 -40.284 1.00 89.00 192 GLU A O 1
ATOM 1511 N N . HIS A 1 193 ? 13.904 -17.242 -41.009 1.00 86.88 193 HIS A N 1
ATOM 1512 C CA . HIS A 1 193 ? 13.492 -16.667 -39.726 1.00 86.88 193 HIS A CA 1
ATOM 1513 C C . HIS A 1 193 ? 11.967 -16.665 -39.516 1.00 86.88 193 HIS A C 1
ATOM 1515 O O . HIS A 1 193 ? 11.477 -16.110 -38.536 1.00 86.88 193 HIS A O 1
ATOM 1521 N N . ALA A 1 194 ? 11.191 -17.290 -40.411 1.00 84.50 194 ALA A N 1
ATOM 1522 C CA . ALA A 1 194 ? 9.724 -17.277 -40.358 1.00 84.50 194 ALA A CA 1
ATOM 1523 C C . ALA A 1 194 ? 9.133 -17.991 -39.128 1.00 84.50 194 ALA A C 1
ATOM 1525 O O . ALA A 1 194 ? 8.033 -17.660 -38.693 1.00 84.50 194 ALA A O 1
ATOM 1526 N N . ASN A 1 195 ? 9.851 -18.981 -38.589 1.00 88.56 195 ASN A N 1
ATOM 1527 C CA . ASN A 1 195 ? 9.415 -19.794 -37.448 1.00 88.56 195 ASN A CA 1
ATOM 1528 C C . ASN A 1 195 ? 10.143 -19.434 -36.141 1.00 88.56 195 ASN A C 1
ATOM 1530 O O . ASN A 1 195 ? 10.001 -20.156 -35.153 1.00 88.56 195 ASN A O 1
ATOM 1534 N N . ASP A 1 196 ? 10.953 -18.376 -36.146 1.00 89.50 196 ASP A N 1
ATOM 1535 C CA . ASP A 1 196 ? 11.714 -17.963 -34.972 1.00 89.50 196 ASP A CA 1
ATOM 1536 C C . ASP A 1 196 ? 10.821 -17.257 -33.941 1.00 89.50 196 ASP A C 1
ATOM 1538 O O . ASP A 1 196 ? 9.799 -16.656 -34.273 1.00 89.50 196 ASP A O 1
ATOM 1542 N N . ASP A 1 197 ? 11.235 -17.317 -32.673 1.00 92.12 197 ASP A N 1
ATOM 1543 C CA . ASP A 1 197 ? 10.618 -16.553 -31.585 1.00 92.12 197 ASP A CA 1
ATOM 1544 C C . ASP A 1 197 ? 10.693 -15.039 -31.855 1.00 92.12 197 ASP A C 1
ATOM 1546 O O . ASP A 1 197 ? 11.654 -14.565 -32.463 1.00 92.12 197 ASP A O 1
ATOM 1550 N N . GLU A 1 198 ? 9.722 -14.260 -31.366 1.00 88.69 198 GLU A N 1
ATOM 1551 C CA . GLU A 1 198 ? 9.617 -12.819 -31.656 1.00 88.69 198 GLU A CA 1
ATOM 1552 C C . GLU A 1 198 ? 10.914 -12.062 -31.331 1.00 88.69 198 GLU A C 1
ATOM 1554 O O . GLU A 1 198 ? 11.368 -11.217 -32.106 1.00 88.69 198 GLU A O 1
ATOM 1559 N N . ASN A 1 199 ? 11.557 -12.399 -30.208 1.00 90.00 199 ASN A N 1
ATOM 1560 C CA . ASN A 1 199 ? 12.819 -11.784 -29.808 1.00 90.00 199 ASN A CA 1
ATOM 1561 C C . ASN A 1 199 ? 13.983 -12.206 -30.721 1.00 90.00 199 ASN A C 1
ATOM 1563 O O . ASN A 1 199 ? 14.802 -11.374 -31.111 1.00 90.00 199 ASN A O 1
ATOM 1567 N N . ALA A 1 200 ? 14.046 -13.484 -31.102 1.00 91.88 200 ALA A N 1
ATOM 1568 C CA . ALA A 1 200 ? 15.061 -13.985 -32.028 1.00 91.88 200 ALA A CA 1
ATOM 1569 C C . ALA A 1 200 ? 14.916 -13.338 -33.418 1.00 91.88 200 ALA A C 1
ATOM 1571 O O . ALA A 1 200 ? 15.901 -12.855 -33.981 1.00 91.88 200 ALA A O 1
ATOM 1572 N N . MET A 1 201 ? 13.681 -13.219 -33.911 1.00 91.19 201 MET A N 1
ATOM 1573 C CA . MET A 1 201 ? 13.353 -12.516 -35.149 1.00 91.19 201 MET A CA 1
ATOM 1574 C C . MET A 1 201 ? 13.729 -11.030 -35.069 1.00 91.19 201 MET A C 1
ATOM 1576 O O . MET A 1 201 ? 14.291 -10.482 -36.017 1.00 91.19 201 MET A O 1
ATOM 1580 N N . MET A 1 202 ? 13.478 -10.363 -33.937 1.00 90.31 202 MET A N 1
ATOM 1581 C CA . MET A 1 202 ? 13.855 -8.959 -33.743 1.00 90.31 202 MET A CA 1
ATOM 1582 C C . MET A 1 202 ? 15.375 -8.753 -33.778 1.00 90.31 202 MET A C 1
ATOM 1584 O O . MET A 1 202 ? 15.858 -7.808 -34.404 1.00 90.31 202 MET A O 1
ATOM 1588 N N . ILE A 1 203 ? 16.146 -9.653 -33.161 1.00 92.31 203 ILE A N 1
ATOM 1589 C CA . ILE A 1 203 ? 17.615 -9.624 -33.208 1.00 92.31 203 ILE A CA 1
ATOM 1590 C C . ILE A 1 203 ? 18.112 -9.818 -34.646 1.00 92.31 203 ILE A C 1
ATOM 1592 O O . ILE A 1 203 ? 18.984 -9.068 -35.092 1.00 92.31 203 ILE A O 1
ATOM 1596 N N . ALA A 1 204 ? 17.540 -10.774 -35.385 1.00 92.62 204 ALA A N 1
ATOM 1597 C CA . ALA A 1 204 ? 17.883 -11.018 -36.785 1.00 92.62 204 ALA A CA 1
ATOM 1598 C C . ALA A 1 204 ? 17.586 -9.792 -37.668 1.00 92.62 204 ALA A C 1
ATOM 1600 O O . ALA A 1 204 ? 18.445 -9.366 -38.441 1.00 92.62 204 ALA A O 1
ATOM 1601 N N . ARG A 1 205 ? 16.423 -9.151 -37.477 1.00 92.50 205 ARG A N 1
ATOM 1602 C CA . ARG A 1 205 ? 16.038 -7.907 -38.169 1.00 92.50 205 ARG A CA 1
ATOM 1603 C C . ARG A 1 205 ? 17.018 -6.766 -37.912 1.00 92.50 205 ARG A C 1
ATOM 1605 O O . ARG A 1 205 ? 17.469 -6.119 -38.852 1.00 92.50 205 ARG A O 1
ATOM 1612 N N . ILE A 1 206 ? 17.402 -6.541 -36.654 1.00 93.12 206 ILE A N 1
ATOM 1613 C CA . ILE A 1 206 ? 18.402 -5.518 -36.303 1.00 93.12 206 ILE A CA 1
ATOM 1614 C C . ILE A 1 206 ? 19.767 -5.851 -36.928 1.00 93.12 206 ILE A C 1
ATOM 1616 O O . ILE A 1 206 ? 20.474 -4.953 -37.388 1.00 93.12 206 ILE A O 1
ATOM 1620 N N . GLY A 1 207 ? 20.140 -7.133 -36.962 1.00 92.75 207 GLY A N 1
ATOM 1621 C CA . GLY A 1 207 ? 21.363 -7.605 -37.612 1.00 92.75 207 GLY A CA 1
ATOM 1622 C C . GLY A 1 207 ? 21.389 -7.318 -39.114 1.00 92.75 207 GLY A C 1
ATOM 1623 O O . GLY A 1 207 ? 22.403 -6.837 -39.620 1.00 92.75 207 GLY A O 1
ATOM 1624 N N . HIS A 1 208 ? 20.268 -7.544 -39.801 1.00 92.38 208 HIS A N 1
ATOM 1625 C CA . HIS A 1 208 ? 20.100 -7.237 -41.221 1.00 92.38 208 HIS A CA 1
ATOM 1626 C C . HIS A 1 208 ? 20.258 -5.738 -41.510 1.00 92.38 208 HIS A C 1
ATOM 1628 O O . HIS A 1 208 ? 21.130 -5.359 -42.288 1.00 92.38 208 HIS A O 1
ATOM 1634 N N . GLU A 1 209 ? 19.506 -4.876 -40.815 1.00 91.94 209 GLU A N 1
ATOM 1635 C CA . GLU A 1 209 ? 19.607 -3.412 -40.973 1.00 91.94 209 GLU A CA 1
ATOM 1636 C C . GLU A 1 209 ? 21.031 -2.904 -40.753 1.00 91.94 209 GLU A C 1
ATOM 1638 O O . GLU A 1 209 ? 21.534 -2.021 -41.454 1.00 91.94 209 GLU A O 1
ATOM 1643 N N . ARG A 1 210 ? 21.711 -3.466 -39.750 1.00 92.81 210 ARG A N 1
ATOM 1644 C CA . ARG A 1 210 ? 23.100 -3.126 -39.473 1.00 92.81 210 ARG A CA 1
ATOM 1645 C C . ARG A 1 210 ? 24.001 -3.491 -40.655 1.00 92.81 210 ARG A C 1
ATOM 1647 O O . ARG A 1 210 ? 24.808 -2.655 -41.057 1.00 92.81 210 ARG A O 1
ATOM 1654 N N . ALA A 1 211 ? 23.872 -4.700 -41.196 1.00 94.06 211 ALA A N 1
ATOM 1655 C CA . ALA A 1 211 ? 24.669 -5.154 -42.333 1.00 94.06 211 ALA A CA 1
ATOM 1656 C C . ALA A 1 211 ? 24.413 -4.300 -43.586 1.00 94.06 211 ALA A C 1
ATOM 1658 O O . ALA A 1 211 ? 25.364 -3.903 -44.262 1.00 94.06 211 ALA A O 1
ATOM 1659 N N . GLU A 1 212 ? 23.155 -3.944 -43.856 1.00 92.44 212 GLU A N 1
ATOM 1660 C CA . GLU A 1 212 ? 22.799 -3.057 -44.966 1.00 92.44 212 GLU A CA 1
ATOM 1661 C C . GLU A 1 212 ? 23.413 -1.664 -44.808 1.00 92.44 212 GLU A C 1
ATOM 1663 O O . GLU A 1 212 ? 24.020 -1.140 -45.746 1.00 92.44 212 GLU A O 1
ATOM 1668 N N . ARG A 1 213 ? 23.328 -1.065 -43.614 1.00 92.88 213 ARG A N 1
ATOM 1669 C CA . ARG A 1 213 ? 23.931 0.252 -43.354 1.00 92.88 213 ARG A CA 1
ATOM 1670 C C . ARG A 1 213 ? 25.451 0.229 -43.445 1.00 92.88 213 ARG A C 1
ATOM 1672 O O . ARG A 1 213 ? 26.036 1.168 -43.982 1.00 92.88 213 ARG A O 1
ATOM 1679 N N . GLU A 1 214 ? 26.094 -0.829 -42.958 1.00 96.50 214 GLU A N 1
ATOM 1680 C CA . GLU A 1 214 ? 27.541 -1.008 -43.103 1.00 96.50 214 GLU A CA 1
ATOM 1681 C C . GLU A 1 214 ? 27.938 -1.122 -44.586 1.00 96.50 214 GLU A C 1
ATOM 1683 O O . GLU A 1 214 ? 28.900 -0.478 -45.011 1.00 96.50 214 GLU A O 1
ATOM 1688 N N . ALA A 1 215 ? 27.171 -1.857 -45.399 1.00 96.00 215 ALA A N 1
ATOM 1689 C CA . ALA A 1 215 ? 27.403 -1.964 -46.838 1.00 96.00 215 ALA A CA 1
ATOM 1690 C C . ALA A 1 215 ? 27.202 -0.623 -47.569 1.00 96.00 215 ALA A C 1
ATOM 1692 O O . ALA A 1 215 ? 28.026 -0.244 -48.405 1.00 96.00 215 ALA A O 1
ATOM 1693 N N . LEU A 1 216 ? 26.148 0.129 -47.233 1.00 95.19 216 LEU A N 1
ATOM 1694 C CA . LEU A 1 216 ? 25.889 1.454 -47.805 1.00 95.19 216 LEU A CA 1
ATOM 1695 C C . LEU A 1 216 ? 26.993 2.458 -47.453 1.00 95.19 216 LEU A C 1
ATOM 1697 O O . LEU A 1 216 ? 27.428 3.215 -48.323 1.00 95.19 216 LEU A O 1
ATOM 1701 N N . GLU A 1 217 ? 27.498 2.451 -46.216 1.00 96.25 217 GLU A N 1
ATOM 1702 C CA . GLU A 1 217 ? 28.605 3.333 -45.831 1.00 96.25 217 GLU A CA 1
ATOM 1703 C C . GLU A 1 217 ? 29.908 2.946 -46.544 1.00 96.25 217 GLU A C 1
ATOM 1705 O O . GLU A 1 217 ? 30.640 3.824 -47.002 1.00 96.25 217 GLU A O 1
ATOM 1710 N N . GLN A 1 218 ? 30.186 1.651 -46.730 1.00 96.88 218 GLN A N 1
ATOM 1711 C CA . GLN A 1 218 ? 31.335 1.207 -47.529 1.00 96.88 218 GLN A CA 1
ATOM 1712 C C . GLN A 1 218 ? 31.236 1.703 -48.977 1.00 96.88 218 GLN A C 1
ATOM 1714 O O . GLN A 1 218 ? 32.182 2.306 -49.489 1.00 96.88 218 GLN A O 1
ATOM 1719 N N . GLN A 1 219 ? 30.075 1.543 -49.618 1.00 95.88 219 GLN A N 1
ATOM 1720 C CA . GLN A 1 219 ? 29.839 2.054 -50.971 1.00 95.88 219 GLN A CA 1
ATOM 1721 C C . GLN A 1 219 ? 29.983 3.577 -51.039 1.00 95.88 219 GLN A C 1
ATOM 1723 O O . GLN A 1 219 ? 30.602 4.109 -51.965 1.00 95.88 219 GLN A O 1
ATOM 1728 N N . ARG A 1 220 ? 29.464 4.296 -50.039 1.00 97.06 220 ARG A N 1
ATOM 1729 C CA . ARG A 1 220 ? 29.619 5.747 -49.927 1.00 97.06 220 ARG A CA 1
ATOM 1730 C C . ARG A 1 220 ? 31.097 6.129 -49.860 1.00 97.06 220 ARG A C 1
ATOM 1732 O O . ARG A 1 220 ? 31.522 7.008 -50.610 1.00 97.06 220 ARG A O 1
ATOM 1739 N N . LEU A 1 221 ? 31.888 5.476 -49.009 1.00 96.94 221 LEU A N 1
ATOM 1740 C CA . LEU A 1 221 ? 33.324 5.735 -48.880 1.00 96.94 221 LEU A CA 1
ATOM 1741 C C . LEU A 1 221 ? 34.073 5.446 -50.185 1.00 96.94 221 LEU A C 1
ATOM 1743 O O . LEU A 1 221 ? 34.908 6.252 -50.606 1.00 96.94 221 LEU A O 1
ATOM 1747 N N . GLU A 1 222 ? 33.740 4.354 -50.872 1.00 96.88 222 GLU A N 1
ATOM 1748 C CA . GLU A 1 222 ? 34.306 4.046 -52.183 1.00 96.88 222 GLU A CA 1
ATOM 1749 C C . GLU A 1 222 ? 33.988 5.124 -53.223 1.00 96.88 222 GLU A C 1
ATOM 1751 O O . GLU A 1 222 ? 34.889 5.590 -53.927 1.00 96.88 222 GLU A O 1
ATOM 1756 N N . LEU A 1 223 ? 32.725 5.544 -53.322 1.00 96.31 223 LEU A N 1
ATOM 1757 C CA . LEU A 1 223 ? 32.286 6.573 -54.265 1.00 96.31 223 LEU A CA 1
ATOM 1758 C C . LEU A 1 223 ? 32.913 7.932 -53.947 1.00 96.31 223 LEU A C 1
ATOM 1760 O O . LEU A 1 223 ? 33.369 8.623 -54.860 1.00 96.31 223 LEU A O 1
ATOM 1764 N N . VAL A 1 224 ? 33.013 8.300 -52.667 1.00 97.00 224 VAL A N 1
ATOM 1765 C CA . VAL A 1 224 ? 33.720 9.510 -52.222 1.00 97.00 224 VAL A CA 1
ATOM 1766 C C . VAL A 1 224 ? 35.196 9.438 -52.613 1.00 97.00 224 VAL A C 1
ATOM 1768 O O . VAL A 1 224 ? 35.730 10.405 -53.160 1.00 97.00 224 VAL A O 1
ATOM 1771 N N . GLY A 1 225 ? 35.843 8.286 -52.424 1.00 96.88 225 GLY A N 1
ATOM 1772 C CA . GLY A 1 225 ? 37.219 8.060 -52.859 1.00 96.88 225 GLY A CA 1
ATOM 1773 C C . GLY A 1 225 ? 37.386 8.189 -54.377 1.00 96.88 225 GLY A C 1
ATOM 1774 O O . GLY A 1 225 ? 38.301 8.868 -54.846 1.00 96.88 225 GLY A O 1
ATOM 1775 N N . ARG A 1 226 ? 36.482 7.600 -55.173 1.00 95.62 226 ARG A N 1
ATOM 1776 C CA . ARG A 1 226 ? 36.479 7.727 -56.644 1.00 95.62 226 ARG A CA 1
ATOM 1777 C C . ARG A 1 226 ? 36.264 9.178 -57.081 1.00 95.62 226 ARG A C 1
ATOM 1779 O O . ARG A 1 226 ? 36.997 9.666 -57.940 1.00 95.62 226 ARG A O 1
ATOM 1786 N N . LYS A 1 227 ? 35.334 9.897 -56.445 1.00 96.44 227 LYS A N 1
ATOM 1787 C CA . LYS A 1 227 ? 35.090 11.327 -56.685 1.00 96.44 227 LYS A CA 1
ATOM 1788 C C . LYS A 1 227 ? 36.349 12.155 -56.422 1.00 96.44 227 LYS A C 1
ATOM 1790 O O . LYS A 1 227 ? 36.721 12.972 -57.259 1.00 96.44 227 LYS A O 1
ATOM 1795 N N . GLN A 1 228 ? 37.035 11.934 -55.300 1.00 96.25 228 GLN A N 1
ATOM 1796 C CA . GLN A 1 228 ? 38.276 12.646 -54.976 1.00 96.25 228 GLN A CA 1
ATOM 1797 C C . GLN A 1 228 ? 39.392 12.365 -55.991 1.00 96.25 228 GLN A C 1
ATOM 1799 O O . GLN A 1 228 ? 40.072 13.302 -56.411 1.00 96.25 228 GLN A O 1
ATOM 1804 N N . LYS A 1 229 ? 39.537 11.110 -56.440 1.00 96.88 229 LYS A N 1
ATOM 1805 C CA . LYS A 1 229 ? 40.484 10.741 -57.506 1.00 96.88 229 LYS A CA 1
ATOM 1806 C C . LYS A 1 229 ? 40.188 11.490 -58.807 1.00 96.88 229 LYS A C 1
ATOM 1808 O O . LYS A 1 229 ? 41.070 12.159 -59.333 1.00 96.88 229 LYS A O 1
ATOM 1813 N N . LEU A 1 230 ? 38.934 11.482 -59.266 1.00 96.31 230 LEU A N 1
ATOM 1814 C CA . LEU A 1 230 ? 38.530 12.201 -60.479 1.00 96.31 230 LEU A CA 1
ATOM 1815 C C . LEU A 1 230 ? 38.723 13.719 -60.364 1.00 96.31 230 LEU A C 1
ATOM 1817 O O . LEU A 1 230 ? 39.104 14.358 -61.344 1.00 96.31 230 LEU A O 1
ATOM 1821 N N . ILE A 1 231 ? 38.487 14.309 -59.186 1.00 96.31 231 ILE A N 1
ATOM 1822 C CA . ILE A 1 231 ? 38.763 15.732 -58.939 1.00 96.31 231 ILE A CA 1
ATOM 1823 C C . ILE A 1 231 ? 40.265 16.012 -59.057 1.00 96.31 231 ILE A C 1
ATOM 1825 O O . ILE A 1 231 ? 40.646 17.003 -59.679 1.00 96.31 231 ILE A O 1
ATOM 1829 N N . ALA A 1 232 ? 41.119 15.160 -58.485 1.00 96.62 232 ALA A N 1
ATOM 1830 C CA . ALA A 1 232 ? 42.568 15.308 -58.583 1.00 96.62 232 ALA A CA 1
ATOM 1831 C C . ALA A 1 232 ? 43.061 15.164 -60.032 1.00 96.62 232 ALA A C 1
ATOM 1833 O O . ALA A 1 232 ? 43.860 15.982 -60.482 1.00 96.62 232 ALA A O 1
ATOM 1834 N N . ASP A 1 233 ? 42.542 14.193 -60.785 1.00 95.81 233 ASP A N 1
ATOM 1835 C CA . ASP A 1 233 ? 42.911 13.982 -62.189 1.00 95.81 233 ASP A CA 1
ATOM 1836 C C . ASP A 1 233 ? 42.437 15.130 -63.089 1.00 95.81 233 ASP A C 1
ATOM 1838 O O . ASP A 1 233 ? 43.180 15.587 -63.955 1.00 95.81 233 ASP A O 1
ATOM 1842 N N . ASN A 1 234 ? 41.232 15.663 -62.858 1.00 96.50 234 ASN A N 1
ATOM 1843 C CA . ASN A 1 234 ? 40.756 16.853 -63.567 1.00 96.50 234 ASN A CA 1
ATOM 1844 C C . ASN A 1 234 ? 41.591 18.095 -63.236 1.00 96.50 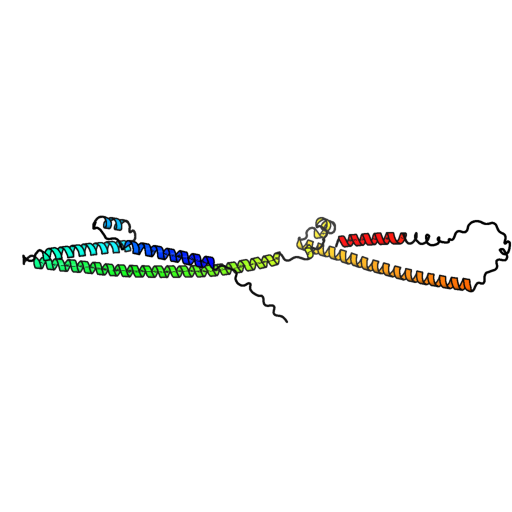234 ASN A C 1
ATOM 1846 O O . ASN A 1 234 ? 41.833 18.902 -64.128 1.00 96.50 234 ASN A O 1
ATOM 1850 N N . LYS A 1 235 ? 42.036 18.263 -61.983 1.00 96.25 235 LYS A N 1
ATOM 1851 C CA . LYS A 1 235 ? 42.953 19.354 -61.610 1.00 96.25 235 LYS A CA 1
ATOM 1852 C C . LYS A 1 235 ? 44.284 19.227 -62.349 1.00 96.25 235 LYS A C 1
ATOM 1854 O O . LYS A 1 235 ? 44.665 20.175 -63.016 1.00 96.25 235 LYS A O 1
ATOM 1859 N N . LYS A 1 236 ? 44.901 18.039 -62.346 1.00 95.88 236 LYS A N 1
ATOM 1860 C CA . LYS A 1 236 ? 46.137 17.776 -63.103 1.00 95.88 236 LYS A CA 1
ATOM 1861 C C . LYS A 1 236 ? 45.981 18.097 -64.588 1.00 95.88 236 LYS A C 1
ATOM 1863 O O . LYS A 1 236 ? 46.757 18.873 -65.116 1.00 95.88 236 LYS A O 1
ATOM 1868 N N . ARG A 1 237 ? 44.923 17.598 -65.239 1.00 94.81 237 ARG A N 1
ATOM 1869 C CA . ARG A 1 237 ? 44.659 17.899 -66.659 1.00 94.81 237 ARG A CA 1
ATOM 1870 C C . ARG A 1 237 ? 44.452 19.392 -66.920 1.00 94.81 237 ARG A C 1
ATOM 1872 O O . ARG A 1 237 ? 44.868 19.877 -67.963 1.00 94.81 237 ARG A O 1
ATOM 1879 N N . LYS A 1 238 ? 43.805 20.121 -66.003 1.00 94.94 238 LYS A N 1
ATOM 1880 C CA . LYS A 1 238 ? 43.669 21.584 -66.102 1.00 94.94 238 LYS A CA 1
ATOM 1881 C C . LYS A 1 238 ? 45.019 22.285 -65.977 1.00 94.94 238 LYS A C 1
ATOM 1883 O O . LYS A 1 238 ? 45.276 23.201 -66.749 1.00 94.94 238 LYS A O 1
ATOM 1888 N N . ASP A 1 239 ? 45.862 21.849 -65.047 1.00 94.06 239 ASP A N 1
ATOM 1889 C CA . ASP A 1 239 ? 47.210 22.391 -64.869 1.00 94.06 239 ASP A CA 1
ATOM 1890 C C . ASP A 1 239 ? 48.095 22.085 -66.094 1.00 94.06 239 ASP A C 1
ATOM 1892 O O . ASP A 1 239 ? 48.823 22.960 -66.558 1.00 94.06 239 ASP A O 1
ATOM 1896 N N . ASP A 1 240 ? 47.976 20.885 -66.673 1.00 93.94 240 ASP A N 1
ATOM 1897 C CA . ASP A 1 240 ? 48.670 20.479 -67.902 1.00 93.94 240 ASP A CA 1
ATOM 1898 C C . ASP A 1 240 ? 48.222 21.314 -69.112 1.00 93.94 240 ASP A C 1
ATOM 1900 O O . ASP A 1 240 ? 49.064 21.813 -69.858 1.00 93.94 240 ASP A O 1
ATOM 1904 N N . LEU A 1 241 ? 46.910 21.528 -69.288 1.00 94.19 241 LEU A N 1
ATOM 1905 C CA . LEU A 1 241 ? 46.373 22.415 -70.329 1.00 94.19 241 LEU A CA 1
ATOM 1906 C C . LEU A 1 241 ? 46.871 23.854 -70.149 1.00 94.19 241 LEU A C 1
ATOM 1908 O O . LEU A 1 241 ? 47.346 24.454 -71.105 1.00 94.19 241 LEU A O 1
ATOM 1912 N N . ALA A 1 242 ? 46.859 24.373 -68.919 1.00 93.19 242 ALA A N 1
ATOM 1913 C CA . ALA A 1 242 ? 47.379 25.705 -68.623 1.00 93.19 242 ALA A CA 1
ATOM 1914 C C . ALA A 1 242 ? 48.894 25.828 -68.875 1.00 93.19 242 ALA A C 1
ATOM 1916 O O . ALA A 1 242 ? 49.392 26.928 -69.110 1.00 93.19 242 ALA A O 1
ATOM 1917 N N . ASN A 1 243 ? 49.649 24.729 -68.805 1.00 93.38 243 ASN A N 1
ATOM 1918 C CA . ASN A 1 243 ? 51.064 24.714 -69.172 1.00 93.38 243 ASN A CA 1
ATOM 1919 C C . ASN A 1 243 ? 51.261 24.672 -70.693 1.00 93.38 243 ASN A C 1
ATOM 1921 O O . ASN A 1 243 ? 52.095 25.419 -71.198 1.00 93.38 243 ASN A O 1
ATOM 1925 N N . LEU A 1 244 ? 50.469 23.875 -71.420 1.00 92.44 244 LEU A N 1
ATOM 1926 C CA . LEU A 1 244 ? 50.473 23.872 -72.888 1.00 92.44 244 LEU A CA 1
ATOM 1927 C C . LEU A 1 244 ? 50.084 25.241 -73.460 1.00 92.44 244 LEU A C 1
ATOM 1929 O O . LEU A 1 244 ? 50.743 25.701 -74.387 1.00 92.44 244 LEU A O 1
ATOM 1933 N N . ASP A 1 245 ? 49.085 25.918 -72.884 1.00 90.69 245 ASP A N 1
ATOM 1934 C CA . ASP A 1 245 ? 48.697 27.279 -73.278 1.00 90.69 245 ASP A CA 1
ATOM 1935 C C . ASP A 1 245 ? 49.879 28.256 -73.149 1.00 90.69 245 ASP A C 1
ATOM 1937 O O . ASP A 1 245 ? 50.183 28.989 -74.089 1.00 90.69 245 ASP A O 1
ATOM 1941 N N . LYS A 1 246 ? 50.625 28.203 -72.035 1.00 91.19 246 LYS A N 1
ATOM 1942 C CA . LYS A 1 246 ? 51.845 29.014 -71.852 1.00 91.19 246 LYS A CA 1
ATOM 1943 C C . LYS A 1 246 ? 52.935 28.673 -72.862 1.00 91.19 246 LYS A C 1
ATOM 1945 O O . LYS A 1 246 ? 53.696 29.548 -73.263 1.00 91.19 246 LYS A O 1
ATOM 1950 N N . ASP A 1 247 ? 53.086 27.402 -73.220 1.00 87.56 247 ASP A N 1
ATOM 1951 C CA . ASP A 1 247 ? 54.084 26.999 -74.208 1.00 87.56 247 ASP A CA 1
ATOM 1952 C C . ASP A 1 247 ? 53.682 27.450 -75.618 1.00 87.56 247 ASP A C 1
ATOM 1954 O O . ASP A 1 247 ? 54.542 27.915 -76.362 1.00 87.56 247 ASP A O 1
ATOM 1958 N N . LEU A 1 248 ? 52.391 27.419 -75.964 1.00 86.12 248 LEU A N 1
ATOM 1959 C CA . LEU A 1 248 ? 51.869 27.995 -77.206 1.00 86.12 248 LEU A CA 1
ATOM 1960 C C . LEU A 1 248 ? 52.072 29.511 -77.271 1.00 86.12 248 LEU A C 1
ATOM 1962 O O . LEU A 1 248 ? 52.512 29.998 -78.308 1.00 86.12 248 LEU A O 1
ATOM 1966 N N . GLU A 1 249 ? 51.822 30.244 -76.183 1.00 85.38 249 GLU A N 1
ATOM 1967 C CA . GLU A 1 249 ? 52.130 31.681 -76.100 1.00 85.38 249 GLU A CA 1
ATOM 1968 C C . GLU A 1 249 ? 53.611 31.943 -76.408 1.00 85.38 249 GLU A C 1
ATOM 1970 O O . GLU A 1 249 ? 53.929 32.748 -77.282 1.00 85.38 249 GLU A O 1
ATOM 1975 N N . LYS A 1 250 ? 54.529 31.173 -75.808 1.00 84.31 250 LYS A N 1
ATOM 1976 C CA . LYS A 1 250 ? 55.964 31.273 -76.125 1.00 84.31 250 LYS A CA 1
ATOM 1977 C C . LYS A 1 250 ? 56.276 30.918 -77.580 1.00 84.31 250 LYS A C 1
ATOM 1979 O O . LYS A 1 250 ? 57.144 31.545 -78.177 1.00 84.31 250 LYS A O 1
ATOM 1984 N N . PHE A 1 251 ? 55.623 29.910 -78.164 1.00 79.06 251 PHE A N 1
ATOM 1985 C CA . PHE A 1 251 ? 55.815 29.575 -79.580 1.00 79.06 251 PHE A CA 1
ATOM 1986 C C . PHE A 1 251 ? 55.332 30.693 -80.503 1.00 79.06 251 PHE A C 1
ATOM 1988 O O . PHE A 1 251 ? 55.997 30.968 -81.499 1.00 79.06 251 PHE A O 1
ATOM 1995 N N . ILE A 1 252 ? 54.216 31.345 -80.173 1.00 77.56 252 ILE A N 1
ATOM 1996 C CA . ILE A 1 252 ? 53.711 32.514 -80.899 1.00 77.56 252 ILE A CA 1
ATOM 1997 C C . ILE A 1 252 ? 54.707 33.675 -80.784 1.00 77.56 252 ILE A C 1
ATOM 1999 O O . ILE A 1 252 ? 55.005 34.305 -81.792 1.00 77.56 252 ILE A O 1
ATOM 2003 N N . ASP A 1 253 ? 55.292 33.906 -79.607 1.00 73.50 253 ASP A N 1
ATOM 2004 C CA . ASP A 1 253 ? 56.284 34.970 -79.399 1.00 73.50 253 ASP A CA 1
ATOM 2005 C C . ASP A 1 253 ? 57.615 34.710 -80.130 1.00 73.50 253 ASP A C 1
ATOM 2007 O O . ASP A 1 253 ? 58.259 35.635 -80.628 1.00 73.50 253 ASP A O 1
ATOM 2011 N N . VAL A 1 254 ? 58.049 33.446 -80.205 1.00 74.00 254 VAL A N 1
ATOM 2012 C CA . VAL A 1 254 ? 59.293 33.031 -80.884 1.00 74.00 254 VAL A CA 1
ATOM 2013 C C . VAL A 1 254 ? 59.098 32.884 -82.399 1.00 74.00 254 VAL A C 1
ATOM 2015 O O . VAL A 1 254 ? 60.075 32.926 -83.149 1.00 74.00 254 VAL A O 1
ATOM 2018 N N . CYS A 1 255 ? 57.858 32.741 -82.875 1.00 57.28 255 CYS A N 1
ATOM 2019 C CA . CYS A 1 255 ? 57.523 32.752 -84.293 1.00 57.28 255 CYS A CA 1
ATOM 2020 C C . CYS A 1 255 ? 57.265 34.204 -84.740 1.00 57.28 255 CYS A C 1
ATOM 2022 O O . CYS A 1 255 ? 56.162 34.714 -84.544 1.00 57.28 255 CYS A O 1
ATOM 2024 N N . PRO A 1 256 ? 58.238 34.909 -85.355 1.00 56.50 256 PRO A N 1
ATOM 2025 C CA . PRO A 1 256 ? 57.939 36.196 -85.974 1.00 56.50 256 PRO A CA 1
ATOM 2026 C C . PRO A 1 256 ? 56.822 35.995 -87.004 1.00 56.50 256 PRO A C 1
ATOM 2028 O O . PRO A 1 256 ? 56.753 34.911 -87.594 1.00 56.50 256 PRO A O 1
ATOM 2031 N N . PRO A 1 257 ? 55.963 37.002 -87.258 1.00 57.06 257 PRO A N 1
ATOM 2032 C CA . PRO A 1 257 ? 54.887 36.855 -88.223 1.00 57.06 257 PRO A CA 1
ATOM 2033 C C . PRO A 1 257 ? 55.496 36.349 -89.524 1.00 57.06 257 PRO A C 1
ATOM 2035 O O . PRO A 1 257 ? 56.319 37.036 -90.140 1.00 57.06 257 PRO A O 1
ATOM 2038 N N . PHE A 1 258 ? 55.121 35.135 -89.935 1.00 49.38 258 PHE A N 1
ATOM 2039 C CA . PHE A 1 258 ? 55.345 34.740 -91.308 1.00 49.38 258 PHE A CA 1
ATOM 2040 C C . PHE A 1 258 ? 54.594 35.800 -92.111 1.00 49.38 258 PHE A C 1
ATOM 2042 O O . PHE A 1 258 ? 53.368 35.913 -92.051 1.00 49.38 258 PHE A O 1
ATOM 2049 N N . ARG A 1 259 ? 55.342 36.675 -92.784 1.00 46.28 259 ARG A N 1
ATOM 2050 C CA . ARG A 1 259 ? 54.771 37.474 -93.853 1.00 46.28 259 ARG A CA 1
ATOM 2051 C C . ARG A 1 259 ? 54.316 36.449 -94.870 1.00 46.28 259 ARG A C 1
ATOM 2053 O O . ARG A 1 259 ? 55.121 35.928 -95.638 1.00 46.28 259 ARG A O 1
ATOM 2060 N N . CYS A 1 260 ? 53.032 36.125 -94.841 1.00 39.81 260 CYS A N 1
ATOM 2061 C CA . CYS A 1 260 ? 52.388 35.621 -96.025 1.00 39.81 260 CYS A CA 1
ATOM 2062 C C . CYS A 1 260 ? 52.557 36.726 -97.064 1.00 39.81 260 CYS A C 1
ATOM 2064 O O . CYS A 1 260 ? 51.898 37.760 -96.991 1.00 39.81 260 CYS A O 1
ATOM 2066 N N . SER A 1 261 ? 53.451 36.523 -98.026 1.00 46.59 261 SER A N 1
ATOM 2067 C CA . SER A 1 261 ? 53.645 37.416 -99.171 1.00 46.59 261 SER A CA 1
ATOM 2068 C C . SER A 1 261 ? 52.405 37.510 -100.081 1.00 46.59 261 SER A C 1
ATOM 2070 O O . SER A 1 261 ? 52.481 38.093 -101.156 1.00 46.59 261 SER A O 1
ATOM 2072 N N . VAL A 1 262 ? 51.266 36.941 -99.663 1.00 51.66 262 VAL A N 1
ATOM 2073 C CA . VAL A 1 262 ? 49.994 36.889 -100.394 1.00 51.66 262 VAL A CA 1
ATOM 2074 C C . VAL A 1 262 ? 48.954 37.884 -99.853 1.00 51.66 262 VAL A C 1
ATOM 2076 O O . VAL A 1 262 ? 47.963 38.121 -100.532 1.00 51.66 262 VAL A O 1
ATOM 2079 N N . CYS A 1 263 ? 49.150 38.521 -98.691 1.00 45.88 263 CYS A N 1
ATOM 2080 C CA . CYS A 1 263 ? 48.173 39.492 -98.160 1.00 45.88 263 CYS A CA 1
ATOM 2081 C C . CYS A 1 263 ? 48.649 40.955 -98.081 1.00 45.88 263 CYS A C 1
ATOM 2083 O O . CYS A 1 263 ? 47.906 41.793 -97.582 1.00 45.88 263 CYS A O 1
ATOM 2085 N N . ASP A 1 264 ? 49.797 41.300 -98.675 1.00 40.75 264 ASP A N 1
ATOM 2086 C CA . ASP A 1 264 ? 50.197 42.699 -98.935 1.00 40.75 264 ASP A CA 1
ATOM 2087 C C . ASP A 1 264 ? 49.674 43.206 -100.303 1.00 40.75 264 ASP A C 1
ATOM 2089 O O . ASP A 1 264 ? 50.414 43.785 -101.100 1.00 40.75 264 ASP A O 1
ATOM 2093 N N . ILE A 1 265 ? 48.385 42.996 -100.606 1.00 42.53 265 ILE A N 1
ATOM 2094 C CA . ILE A 1 265 ? 47.715 43.663 -101.737 1.00 42.53 265 ILE A CA 1
ATOM 2095 C C . ILE A 1 265 ? 46.378 44.239 -101.268 1.00 42.53 265 ILE A C 1
ATOM 2097 O O . ILE A 1 265 ? 45.421 43.506 -101.038 1.00 42.53 265 ILE A O 1
ATOM 2101 N N . GLY A 1 266 ? 46.316 45.571 -101.214 1.00 40.59 266 GLY A N 1
ATOM 2102 C CA . GLY A 1 266 ? 45.066 46.323 -101.312 1.00 40.59 266 GLY A CA 1
ATOM 2103 C C . GLY A 1 266 ? 44.525 46.873 -99.998 1.00 40.59 266 GLY A C 1
ATOM 2104 O O . GLY A 1 266 ? 43.527 46.388 -99.476 1.00 40.59 266 GLY A O 1
ATOM 2105 N N . ALA A 1 267 ? 45.117 47.971 -99.531 1.00 38.44 267 ALA A N 1
ATOM 2106 C CA . ALA A 1 267 ? 44.297 49.038 -98.979 1.00 38.44 267 ALA A CA 1
ATOM 2107 C C . ALA A 1 267 ? 43.439 49.599 -100.124 1.00 38.44 267 ALA A C 1
ATOM 2109 O O . ALA A 1 267 ? 44.005 49.997 -101.139 1.00 38.44 267 ALA A O 1
ATOM 2110 N N . ASP A 1 268 ? 42.111 49.555 -99.989 1.00 38.00 268 ASP A N 1
ATOM 2111 C CA . ASP A 1 268 ? 41.242 50.721 -100.185 1.00 38.00 268 ASP A CA 1
ATOM 2112 C C . ASP A 1 268 ? 39.759 50.416 -99.875 1.00 38.00 268 ASP A C 1
ATOM 2114 O O . ASP A 1 268 ? 39.365 49.254 -99.758 1.00 38.00 268 ASP A O 1
ATOM 2118 N N . PRO A 1 269 ? 38.958 51.466 -99.606 1.00 56.47 269 PRO A N 1
ATOM 2119 C CA . PRO A 1 269 ? 37.941 51.479 -98.563 1.00 56.47 269 PRO A CA 1
ATOM 2120 C C . PRO A 1 269 ? 36.534 51.292 -99.130 1.00 56.47 269 PRO A C 1
ATOM 2122 O O . PRO A 1 269 ? 36.299 51.596 -100.289 1.00 56.47 269 PRO A O 1
ATOM 2125 N N . VAL A 1 270 ? 35.574 50.893 -98.294 1.00 38.94 270 VAL A N 1
ATOM 2126 C CA . VAL A 1 270 ? 34.182 51.386 -98.314 1.00 38.94 270 VAL A CA 1
ATOM 2127 C C . VAL A 1 270 ? 33.517 50.927 -97.017 1.00 38.94 270 VAL A C 1
ATOM 2129 O O . VAL A 1 270 ? 33.665 49.791 -96.575 1.00 38.94 270 VAL A O 1
ATOM 2132 N N . GLY A 1 271 ? 32.871 51.885 -96.360 1.00 38.94 271 GLY A N 1
ATOM 2133 C CA . GLY A 1 271 ? 32.498 51.813 -94.961 1.00 38.94 271 GLY A CA 1
ATOM 2134 C C . GLY A 1 271 ? 31.293 50.947 -94.633 1.00 38.94 271 GLY A C 1
ATOM 2135 O O . GLY A 1 271 ? 30.437 50.662 -95.464 1.00 38.94 271 GLY A O 1
ATOM 2136 N N . THR A 1 272 ? 31.181 50.640 -93.347 1.00 37.47 272 THR A N 1
ATOM 2137 C CA . THR A 1 272 ? 29.923 50.706 -92.597 1.00 37.47 272 THR A CA 1
ATOM 2138 C C . THR A 1 272 ? 30.228 50.598 -91.106 1.00 37.47 272 THR A C 1
ATOM 2140 O O . THR A 1 272 ? 31.002 49.746 -90.694 1.00 37.47 272 THR A O 1
ATOM 2143 N N . GLY A 1 273 ? 29.605 51.478 -90.321 1.00 34.16 273 GLY A N 1
ATOM 2144 C CA . GLY A 1 273 ? 29.203 51.199 -88.943 1.00 34.16 273 GLY A CA 1
ATOM 2145 C C . GLY A 1 273 ? 30.311 51.026 -87.913 1.00 34.16 273 GLY A C 1
ATOM 2146 O O . GLY A 1 273 ? 30.832 49.939 -87.699 1.00 34.16 273 GLY A O 1
ATOM 2147 N N . CYS A 1 274 ? 30.560 52.095 -87.164 1.00 34.75 274 CYS A N 1
ATOM 2148 C CA . CYS A 1 274 ? 31.004 51.971 -85.789 1.00 34.75 274 CYS A CA 1
ATOM 2149 C C . CYS A 1 274 ? 29.984 51.135 -85.000 1.00 34.75 274 CYS A C 1
ATOM 2151 O O . CYS A 1 274 ? 28.876 51.593 -84.759 1.00 34.75 274 CYS A O 1
ATOM 2153 N N . GLU A 1 275 ? 30.364 49.945 -84.557 1.00 34.66 275 GLU A N 1
ATOM 2154 C CA . GLU A 1 275 ? 29.760 49.333 -83.381 1.00 34.66 275 GLU A CA 1
ATOM 2155 C C . GLU A 1 275 ? 30.808 48.481 -82.672 1.00 34.66 275 GLU A C 1
ATOM 2157 O O . GLU A 1 275 ? 31.388 47.528 -83.185 1.00 34.66 275 GLU A O 1
ATOM 2162 N N . THR A 1 276 ? 31.101 48.920 -81.460 1.00 43.62 276 THR A N 1
ATOM 2163 C CA . THR A 1 276 ? 31.889 48.229 -80.459 1.00 43.62 276 THR A CA 1
ATOM 2164 C C . THR A 1 276 ? 31.255 46.880 -80.124 1.00 43.62 276 THR A C 1
ATOM 2166 O O . THR A 1 276 ? 30.256 46.856 -79.415 1.00 43.62 276 THR A O 1
ATOM 2169 N N . HIS A 1 277 ? 31.860 45.764 -80.539 1.00 34.56 277 HIS A N 1
ATOM 2170 C CA . HIS A 1 277 ? 31.887 44.528 -79.747 1.00 34.56 277 HIS A CA 1
ATOM 2171 C C . HIS A 1 277 ? 32.883 43.501 -80.300 1.00 34.56 277 HIS A C 1
ATOM 2173 O O . HIS A 1 277 ? 32.943 43.253 -81.499 1.00 34.56 277 HIS A O 1
ATOM 2179 N N . PRO A 1 278 ? 33.613 42.835 -79.392 1.00 38.66 278 PRO A N 1
ATOM 2180 C CA . PRO A 1 278 ? 33.412 41.396 -79.304 1.00 38.66 278 PRO A CA 1
ATOM 2181 C C . PRO A 1 278 ? 33.047 41.006 -77.867 1.00 38.66 278 PRO A C 1
ATOM 2183 O O . PRO A 1 278 ? 33.897 40.711 -77.030 1.00 38.66 278 PRO A O 1
ATOM 2186 N N . ARG A 1 279 ? 31.743 40.989 -77.574 1.00 45.53 279 ARG A N 1
ATOM 2187 C CA . ARG A 1 279 ? 31.161 40.150 -76.518 1.00 45.53 279 ARG A CA 1
ATOM 2188 C C . ARG A 1 279 ? 30.525 38.928 -77.176 1.00 45.53 279 ARG A C 1
ATOM 2190 O O . ARG A 1 279 ? 29.313 38.849 -77.2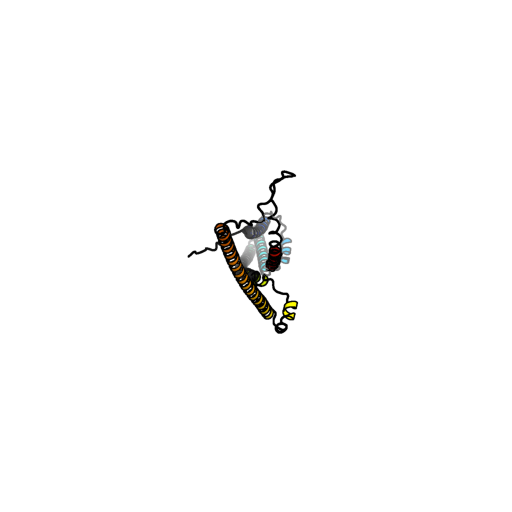30 1.00 45.53 279 ARG A O 1
ATOM 2197 N N . THR A 1 280 ? 31.321 37.978 -77.652 1.00 45.88 280 THR A N 1
ATOM 2198 C CA . THR A 1 280 ? 30.824 36.641 -78.042 1.00 45.88 280 THR A CA 1
ATOM 2199 C C . THR A 1 280 ? 31.964 35.619 -78.075 1.00 45.88 280 THR A C 1
ATOM 2201 O O . THR A 1 280 ? 32.222 34.980 -79.082 1.00 45.88 280 THR A O 1
ATOM 2204 N N . LEU A 1 281 ? 32.653 35.434 -76.947 1.00 41.31 281 LEU A N 1
ATOM 2205 C CA . LEU A 1 281 ? 33.377 34.188 -76.631 1.00 41.31 281 LEU A CA 1
ATOM 2206 C C . LEU A 1 281 ? 33.162 33.813 -75.153 1.00 41.31 281 LEU A C 1
ATOM 2208 O O . LEU A 1 281 ? 34.057 33.353 -74.452 1.00 41.31 281 LEU A O 1
ATOM 2212 N N . ARG A 1 282 ? 31.941 34.043 -74.649 1.00 40.88 282 ARG A N 1
ATOM 2213 C CA . ARG A 1 282 ? 31.521 33.616 -73.303 1.00 40.88 282 ARG A CA 1
ATOM 2214 C C . ARG A 1 282 ? 30.169 32.903 -73.266 1.00 40.88 282 ARG A C 1
ATOM 2216 O O . ARG A 1 282 ? 29.602 32.748 -72.193 1.00 40.88 282 ARG A O 1
ATOM 2223 N N . GLU A 1 283 ? 29.684 32.438 -74.415 1.00 40.34 283 GLU A N 1
ATOM 2224 C CA . GLU A 1 283 ? 28.436 31.660 -74.505 1.00 40.34 283 GLU A CA 1
ATOM 2225 C C . GLU A 1 283 ? 28.644 30.240 -75.062 1.00 40.34 283 GLU A C 1
ATOM 2227 O O . GLU A 1 283 ? 27.760 29.401 -74.944 1.00 40.34 283 GLU A O 1
ATOM 2232 N N . GLY A 1 284 ? 29.854 29.899 -75.527 1.00 37.25 284 GLY A N 1
ATOM 2233 C CA . GLY A 1 284 ? 30.226 28.519 -75.878 1.00 37.25 284 GLY A CA 1
ATOM 2234 C C . GLY A 1 284 ? 30.698 27.653 -74.699 1.00 37.25 284 GLY A C 1
ATOM 2235 O O . GLY A 1 284 ? 30.678 26.432 -74.792 1.00 37.25 284 GLY A O 1
ATOM 2236 N N . CYS A 1 285 ? 31.087 28.253 -73.566 1.00 35.84 285 CYS A N 1
ATOM 2237 C CA . CYS A 1 285 ? 31.607 27.508 -72.406 1.00 35.84 285 CYS A CA 1
ATOM 2238 C C . CYS A 1 285 ? 30.538 27.126 -71.366 1.00 35.84 285 CYS A C 1
ATOM 2240 O O . CYS A 1 285 ? 30.857 26.445 -70.393 1.00 35.84 285 CYS A O 1
ATOM 2242 N N . LEU A 1 286 ? 29.277 27.536 -71.549 1.00 40.41 286 LEU A N 1
ATOM 2243 C CA . LEU A 1 286 ? 28.183 27.212 -70.621 1.00 40.41 286 LEU A CA 1
ATOM 2244 C C . LEU A 1 286 ? 27.334 26.007 -71.052 1.00 40.41 286 LEU A C 1
ATOM 2246 O O . LEU A 1 286 ? 26.609 25.470 -70.219 1.00 40.41 286 LEU A O 1
ATOM 2250 N N . SER A 1 287 ? 27.467 25.505 -72.285 1.00 41.59 287 SER A N 1
ATOM 2251 C CA . SER A 1 287 ? 26.765 24.276 -72.692 1.00 41.59 287 SER A CA 1
ATOM 2252 C C . SER A 1 287 ? 27.454 22.997 -72.195 1.00 41.59 287 SER A C 1
ATOM 2254 O O . SER A 1 287 ? 26.777 22.001 -71.959 1.00 41.59 287 SER A O 1
ATOM 2256 N N . TYR A 1 288 ? 28.768 23.024 -71.934 1.00 42.66 288 TYR A N 1
ATOM 2257 C CA . TYR A 1 288 ? 29.499 21.857 -71.413 1.00 42.66 288 TYR A CA 1
ATOM 2258 C C . TYR A 1 288 ? 29.560 21.794 -69.875 1.00 42.66 288 TYR A C 1
ATOM 2260 O O . TYR A 1 288 ? 29.794 20.731 -69.305 1.00 42.66 288 TYR A O 1
ATOM 2268 N N . ALA A 1 289 ? 29.294 22.911 -69.186 1.00 39.03 289 ALA A N 1
ATOM 2269 C CA . ALA A 1 289 ? 29.156 22.944 -67.726 1.00 39.03 289 ALA A CA 1
ATOM 2270 C C . ALA A 1 289 ? 27.740 22.547 -67.255 1.00 39.03 289 ALA A C 1
ATOM 2272 O O . ALA A 1 289 ? 27.577 22.042 -66.146 1.00 39.03 289 ALA A O 1
ATOM 2273 N N . GLY A 1 290 ? 26.720 22.720 -68.109 1.00 38.72 290 GLY A N 1
ATOM 2274 C CA . GLY A 1 290 ? 25.334 22.343 -67.812 1.00 38.72 290 GLY A CA 1
ATOM 2275 C C . GLY A 1 290 ? 25.099 20.832 -67.731 1.00 38.72 290 GLY A C 1
ATOM 2276 O O . GLY A 1 290 ? 24.282 20.396 -66.928 1.00 38.72 290 GLY A O 1
ATOM 2277 N N . ALA A 1 291 ? 25.863 20.026 -68.476 1.00 41.91 291 ALA A N 1
ATOM 2278 C CA . ALA A 1 291 ? 25.741 18.566 -68.446 1.00 41.91 291 ALA A CA 1
ATOM 2279 C C . ALA A 1 291 ? 26.363 17.921 -67.189 1.00 41.91 291 ALA A C 1
ATOM 2281 O O . ALA A 1 291 ? 25.961 16.832 -66.802 1.00 41.91 291 ALA A O 1
ATOM 2282 N N . GLN A 1 292 ? 27.302 18.594 -66.509 1.00 41.41 292 GLN A N 1
ATOM 2283 C CA . GLN A 1 292 ? 27.893 18.095 -65.254 1.00 41.41 292 GLN A CA 1
ATOM 2284 C C . GLN A 1 292 ? 27.104 18.515 -64.002 1.00 41.41 292 GLN A C 1
ATOM 2286 O O . GLN A 1 292 ? 27.261 17.903 -62.946 1.00 41.41 292 GLN A O 1
ATOM 2291 N N . CYS A 1 293 ? 26.238 19.529 -64.104 1.00 37.91 293 CYS A N 1
ATOM 2292 C CA . CYS A 1 293 ? 25.366 19.945 -63.001 1.00 37.91 293 CYS A CA 1
ATOM 2293 C C . CYS A 1 293 ? 24.110 19.074 -62.862 1.00 37.91 293 CYS A C 1
ATOM 2295 O O . CYS A 1 293 ? 23.594 18.951 -61.754 1.00 37.91 293 CYS A O 1
ATOM 2297 N N . SER A 1 294 ? 23.633 18.442 -63.939 1.00 45.69 294 SER A N 1
ATOM 2298 C CA . SER A 1 294 ? 22.464 17.552 -63.887 1.00 45.69 294 SER A CA 1
ATOM 2299 C C . SER A 1 294 ? 22.731 16.293 -63.054 1.00 45.69 294 SER A C 1
ATOM 2301 O O . SER A 1 294 ? 21.894 15.921 -62.235 1.00 45.69 294 SER A O 1
ATOM 2303 N N . ASP A 1 295 ? 23.924 15.703 -63.172 1.00 46.44 295 ASP A N 1
ATOM 2304 C CA . ASP A 1 295 ? 24.302 14.501 -62.414 1.00 46.44 295 ASP A CA 1
ATOM 2305 C C . ASP A 1 295 ? 24.621 14.800 -60.939 1.00 46.44 295 ASP A C 1
ATOM 2307 O O . ASP A 1 295 ? 24.368 13.966 -60.069 1.00 46.44 295 ASP A O 1
ATOM 2311 N N . LEU A 1 296 ? 25.121 16.003 -60.620 1.00 48.75 296 LEU A N 1
ATOM 2312 C CA . LEU A 1 296 ? 25.324 16.427 -59.227 1.00 48.75 296 LEU A CA 1
ATOM 2313 C C . LEU A 1 296 ? 23.998 16.714 -58.511 1.00 48.75 296 LEU A C 1
ATOM 2315 O O . LEU A 1 296 ? 23.849 16.328 -57.355 1.00 48.75 296 LEU A O 1
ATOM 2319 N N . LEU A 1 297 ? 23.031 17.334 -59.196 1.00 48.03 297 LEU A N 1
ATOM 2320 C CA . LEU A 1 297 ? 21.691 17.580 -58.654 1.00 48.03 297 LEU A CA 1
ATOM 2321 C C . LEU A 1 297 ? 20.879 16.284 -58.506 1.00 48.03 297 LEU A C 1
ATOM 2323 O O . LEU A 1 297 ? 20.118 16.160 -57.546 1.00 48.03 297 LEU A O 1
ATOM 2327 N N . LEU A 1 298 ? 21.071 15.289 -59.383 1.00 51.44 298 LEU A N 1
ATOM 2328 C CA . LEU A 1 298 ? 20.480 13.958 -59.196 1.00 51.44 298 LEU A CA 1
ATOM 2329 C C . LEU A 1 298 ? 21.102 13.211 -58.002 1.00 51.44 298 LEU A C 1
ATOM 2331 O O . LEU A 1 298 ? 20.383 12.556 -57.251 1.00 51.44 298 LEU A O 1
ATOM 2335 N N . LEU A 1 299 ? 22.415 13.342 -57.771 1.00 53.62 299 LEU A N 1
ATOM 2336 C CA . LEU A 1 299 ? 23.063 12.735 -56.602 1.00 53.62 299 LEU A CA 1
ATOM 2337 C C . LEU A 1 299 ? 22.709 13.444 -55.288 1.00 53.62 299 LEU A C 1
ATOM 2339 O O . LEU A 1 299 ? 22.536 12.778 -54.272 1.00 53.62 299 LEU A O 1
ATOM 2343 N N . GLU A 1 300 ? 22.592 14.774 -55.282 1.00 52.03 300 GLU A N 1
ATOM 2344 C CA . GLU A 1 300 ? 22.183 15.533 -54.093 1.00 52.03 300 GLU A CA 1
ATOM 2345 C C . GLU A 1 300 ? 20.717 15.282 -53.730 1.00 52.03 300 GLU A C 1
ATOM 2347 O O . GLU A 1 300 ? 20.399 15.156 -52.550 1.00 52.03 300 GLU A O 1
ATOM 2352 N N . THR A 1 301 ? 19.832 15.110 -54.716 1.00 52.53 301 THR A N 1
ATOM 2353 C CA . THR A 1 301 ? 18.435 14.715 -54.463 1.00 52.53 301 THR A CA 1
ATOM 2354 C C . THR A 1 301 ? 18.307 13.256 -54.010 1.00 52.53 301 THR A C 1
ATOM 2356 O O . THR A 1 301 ? 17.487 12.969 -53.137 1.00 52.53 301 THR A O 1
ATOM 2359 N N . GLN A 1 302 ? 19.159 12.343 -54.496 1.00 51.00 302 GLN A N 1
ATOM 2360 C CA . GLN A 1 302 ? 19.231 10.967 -53.982 1.00 51.00 302 GLN A CA 1
ATOM 2361 C C . GLN A 1 302 ? 19.829 10.888 -52.566 1.00 51.00 302 GLN A C 1
ATOM 2363 O O . GLN A 1 302 ? 19.312 10.149 -51.729 1.00 51.00 302 GLN A O 1
ATOM 2368 N N . LEU A 1 303 ? 20.853 11.689 -52.253 1.00 53.91 303 LEU A N 1
ATOM 2369 C CA . LEU A 1 303 ? 21.419 11.805 -50.902 1.00 53.91 303 LEU A CA 1
ATOM 2370 C C . LEU A 1 303 ? 20.442 12.468 -49.919 1.00 53.91 303 LEU A C 1
ATOM 2372 O O . LEU A 1 303 ? 20.357 12.038 -48.771 1.00 53.91 303 LEU A O 1
ATOM 2376 N N . ALA A 1 304 ? 19.665 13.461 -50.361 1.00 47.09 304 ALA A N 1
ATOM 2377 C CA . ALA A 1 304 ? 18.613 14.077 -49.552 1.00 47.09 304 ALA A CA 1
ATOM 2378 C C . ALA A 1 304 ? 17.441 13.112 -49.284 1.00 47.09 304 ALA A C 1
ATOM 2380 O O . ALA A 1 304 ? 16.921 13.082 -48.171 1.00 47.09 304 ALA A O 1
ATOM 2381 N N . CYS A 1 305 ? 17.068 12.266 -50.253 1.00 44.16 305 CYS A N 1
ATOM 2382 C CA . CYS A 1 305 ? 16.068 11.212 -50.035 1.00 44.16 305 CYS A CA 1
ATOM 2383 C C . CYS A 1 305 ? 16.562 10.110 -49.081 1.00 44.16 305 CYS A C 1
ATOM 2385 O O . CYS A 1 305 ? 15.771 9.605 -48.288 1.00 44.16 305 CYS A O 1
ATOM 2387 N N . LEU A 1 306 ? 17.854 9.760 -49.110 1.00 48.62 306 LEU A N 1
ATOM 2388 C CA . LEU A 1 306 ? 18.466 8.819 -48.158 1.00 48.62 306 LEU A CA 1
ATOM 2389 C C . LEU A 1 306 ? 18.573 9.405 -46.742 1.00 48.62 306 LEU A C 1
ATOM 2391 O O . LEU A 1 306 ? 18.351 8.689 -45.771 1.00 48.62 306 LEU A O 1
ATOM 2395 N N . ALA A 1 307 ? 18.835 10.708 -46.611 1.00 46.69 307 ALA A N 1
ATOM 2396 C CA . ALA A 1 307 ? 18.867 11.393 -45.318 1.00 46.69 307 ALA A CA 1
ATOM 2397 C C . ALA A 1 307 ? 17.477 11.552 -44.671 1.00 46.69 307 ALA A C 1
ATOM 2399 O O . ALA A 1 307 ? 17.393 11.648 -43.453 1.00 46.69 307 ALA A O 1
ATOM 2400 N N . CYS A 1 308 ? 16.392 11.548 -45.455 1.00 38.31 308 CYS A N 1
ATOM 2401 C CA . CYS A 1 308 ? 15.013 11.546 -44.943 1.00 38.31 308 CYS A CA 1
ATOM 2402 C C . CYS A 1 308 ? 14.479 10.147 -44.574 1.00 38.31 308 CYS A C 1
ATOM 2404 O O . CYS A 1 308 ? 13.376 10.052 -44.041 1.00 38.31 308 CYS A O 1
ATOM 2406 N N . ARG A 1 309 ? 15.222 9.071 -44.880 1.00 42.09 309 ARG A N 1
ATOM 2407 C CA . ARG A 1 309 ? 14.884 7.674 -44.536 1.00 42.09 309 ARG A CA 1
ATOM 2408 C C . ARG A 1 309 ? 15.692 7.117 -43.350 1.00 42.09 309 ARG A C 1
ATOM 2410 O O . ARG A 1 309 ? 15.437 5.986 -42.942 1.00 42.09 309 ARG A O 1
ATOM 2417 N N . LEU A 1 310 ? 16.652 7.889 -42.832 1.00 37.47 310 LEU A N 1
ATOM 2418 C CA . LEU A 1 310 ? 17.410 7.639 -41.596 1.00 37.47 310 LEU A CA 1
ATOM 2419 C C . LEU A 1 310 ? 16.684 8.230 -40.386 1.00 37.47 310 LEU A C 1
ATOM 2421 O O . LEU A 1 310 ? 16.794 7.598 -39.311 1.00 37.47 310 LEU A O 1
#